Protein AF-A0A7Y5FBJ2-F1 (afdb_monomer)

Solvent-accessible surface area (backbone atoms only — not comparable to full-atom values): 11780 Å² total; per-residue (Å²): 134,91,81,89,88,88,87,84,84,87,84,82,84,89,85,82,87,84,83,90,81,92,78,91,85,87,80,92,74,88,81,74,82,79,94,78,82,76,97,70,72,88,66,83,74,80,71,49,72,68,55,50,49,53,51,49,55,57,52,54,65,69,60,52,89,69,75,66,82,49,74,65,59,53,43,53,55,35,45,76,72,70,43,56,61,68,58,55,52,51,50,54,54,49,53,49,52,56,53,48,50,53,52,28,32,52,51,42,50,51,51,39,40,55,54,47,54,53,54,50,50,51,50,53,54,52,51,50,52,43,47,51,51,47,67,72,66,66,69,78,78,64,56,52,58,60,49,53,62,52,44,53,59,49,50,56,50,46,50,49,35,78,59,64,52,71,69,54,42,53,54,45,16,51,53,51,52,55,53,50,53,54,52,51,70,76,74,112

Radius of gyration: 35.85 Å; Cα contacts (8 Å, |Δi|>4): 55; chains: 1; bounding box: 92×63×70 Å

Foldseek 3Di:
DDDDDDDDDDDDDDDDDDDDDDDDDDDDDDPPPDPDDDPDDPPPPPDDPVNVVVVVVVVVVVVCVVVDCDLVNVLVVCVVVVHDSVVVVVVVVVVVVVVLLVVLLVVLLVVLLVVLVVVVVVLVVVLVVVVVCCVVVPDDPPSVVSCVVVVVVSVVSVCCSNDPDPVRSNVRSVVVVVVVVVVVVVVD

Secondary structure (DSSP, 8-state):
------------------------------------S-----------HHHHHHHHHHHHTTSTTT----HHHHHHHHHHTT--HHHHHHHHHHHHHHHHHHHHHHHHHHHHHHHHHHHHHHHHHHHHHHHHHHHHH-S--TTHHHHHHHHHHHHHHHHHHHS--HHHHHHHHHHHHHHHHHHHHHH-

pLDDT: mean 75.39, std 17.34, range [38.47, 94.5]

Structure (mmCIF, N/CA/C/O backbone):
data_AF-A0A7Y5FBJ2-F1
#
_entry.id   AF-A0A7Y5FBJ2-F1
#
loop_
_atom_site.group_PDB
_atom_site.id
_atom_site.type_symbol
_atom_site.label_atom_id
_atom_site.label_alt_id
_atom_site.label_comp_id
_atom_site.label_asym_id
_atom_site.label_entity_id
_atom_site.label_seq_id
_atom_site.pdbx_PDB_ins_code
_atom_site.Cartn_x
_atom_s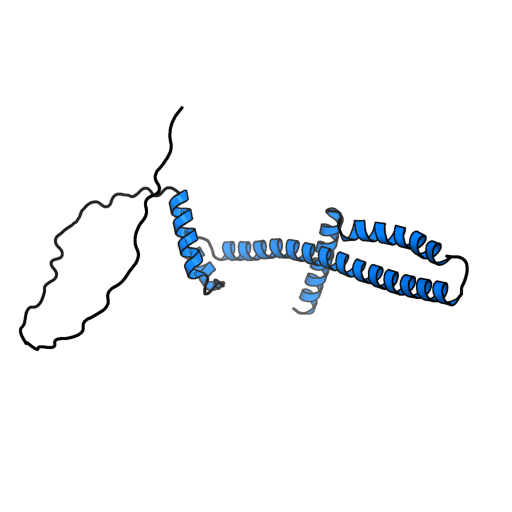ite.Cartn_y
_atom_site.Cartn_z
_atom_site.occupancy
_atom_site.B_iso_or_equiv
_atom_site.auth_seq_id
_atom_site.auth_comp_id
_atom_site.auth_asym_id
_atom_site.auth_atom_id
_atom_site.pdbx_PDB_model_num
ATOM 1 N N . MET A 1 1 ? -49.785 -23.007 -19.261 1.00 38.94 1 MET A N 1
ATOM 2 C CA . MET A 1 1 ? -50.847 -22.504 -18.354 1.00 38.94 1 MET A CA 1
ATOM 3 C C . MET A 1 1 ? -50.423 -21.127 -17.856 1.00 38.94 1 MET A C 1
ATOM 5 O O . MET A 1 1 ? -49.315 -21.017 -17.368 1.00 38.94 1 MET A O 1
ATOM 9 N N . ARG A 1 2 ? -51.089 -20.064 -18.340 1.00 40.53 2 ARG A N 1
ATOM 10 C CA . ARG A 1 2 ? -52.005 -19.154 -17.596 1.00 40.53 2 ARG A CA 1
ATOM 11 C C . ARG A 1 2 ? -51.270 -18.241 -16.589 1.00 40.53 2 ARG A C 1
ATOM 13 O O . ARG A 1 2 ? -50.601 -18.778 -15.731 1.00 40.53 2 ARG A O 1
ATOM 20 N N . ARG A 1 3 ? -51.384 -16.907 -16.541 1.00 42.53 3 ARG A N 1
ATOM 21 C CA . ARG A 1 3 ? -51.958 -15.810 -17.355 1.00 42.53 3 ARG A CA 1
ATOM 22 C C . ARG A 1 3 ? -51.282 -14.503 -16.848 1.00 42.53 3 ARG A C 1
ATOM 24 O O . ARG A 1 3 ? -50.972 -14.405 -15.669 1.00 42.53 3 ARG A O 1
ATOM 31 N N . ARG A 1 4 ? -51.075 -13.526 -17.741 1.00 55.53 4 ARG A N 1
ATOM 32 C CA . ARG A 1 4 ? -50.836 -12.074 -17.497 1.00 55.53 4 ARG A CA 1
ATOM 33 C C . ARG A 1 4 ? -52.101 -11.397 -16.880 1.00 55.53 4 ARG A C 1
ATOM 35 O O . ARG A 1 4 ? -53.105 -12.105 -16.792 1.00 55.53 4 ARG A O 1
ATOM 42 N N . PRO A 1 5 ? -52.239 -10.049 -16.778 1.00 69.44 5 PRO A N 1
ATOM 43 C CA . PRO A 1 5 ? -51.383 -8.916 -16.328 1.00 69.44 5 PRO A CA 1
ATOM 44 C C . PRO A 1 5 ? -52.190 -7.896 -15.453 1.00 69.44 5 PRO A C 1
ATOM 46 O O . PRO A 1 5 ? -53.375 -8.105 -15.235 1.00 69.44 5 PRO A O 1
ATOM 49 N N . SER A 1 6 ? -51.640 -6.722 -15.092 1.00 50.38 6 SER A N 1
ATOM 50 C CA . SER A 1 6 ? -52.393 -5.449 -15.246 1.00 50.38 6 SER A CA 1
ATOM 51 C C . SER A 1 6 ? -51.489 -4.208 -15.227 1.00 50.38 6 SER A C 1
ATOM 53 O O . SER A 1 6 ? -50.928 -3.821 -14.206 1.00 50.38 6 SER A O 1
ATOM 55 N N . ARG A 1 7 ? -51.395 -3.586 -16.402 1.00 54.78 7 ARG A N 1
ATOM 56 C CA . ARG A 1 7 ? -51.007 -2.200 -16.681 1.00 54.78 7 ARG A CA 1
ATOM 57 C C . ARG A 1 7 ? -52.321 -1.433 -16.868 1.00 54.78 7 ARG A C 1
ATOM 59 O O . ARG A 1 7 ? -53.136 -1.931 -17.632 1.00 54.78 7 ARG A O 1
ATOM 66 N N . PHE A 1 8 ? -52.487 -0.269 -16.246 1.00 48.00 8 PHE A N 1
ATOM 67 C CA . PHE A 1 8 ? -53.424 0.804 -16.636 1.00 48.00 8 PHE A CA 1
ATOM 68 C C . PHE A 1 8 ? -52.908 2.081 -15.936 1.00 48.00 8 PHE A C 1
ATOM 70 O O . PHE A 1 8 ? -52.701 2.042 -14.729 1.00 48.00 8 PHE A O 1
ATOM 77 N N . GLU A 1 9 ? -52.316 3.064 -16.621 1.00 41.06 9 GLU A N 1
ATOM 78 C CA . GLU A 1 9 ? -52.855 4.062 -17.574 1.00 41.06 9 GLU A CA 1
ATOM 79 C C . GLU A 1 9 ? -53.542 5.267 -16.915 1.00 41.06 9 GLU A C 1
ATOM 81 O O . GLU A 1 9 ? -54.435 5.103 -16.093 1.00 41.06 9 GLU A O 1
ATOM 86 N N . GLY A 1 10 ? -53.157 6.456 -17.403 1.00 42.69 10 GLY A N 1
ATOM 87 C CA . GLY A 1 10 ? -53.898 7.720 -17.306 1.00 42.69 10 GLY A CA 1
ATOM 88 C C . GLY A 1 10 ? -53.722 8.474 -15.983 1.00 42.69 10 GLY A C 1
ATOM 89 O O . GLY A 1 10 ? -53.650 7.870 -14.929 1.00 42.69 10 GLY A O 1
ATOM 90 N N . SER A 1 11 ? -53.641 9.800 -15.919 1.00 48.19 11 SER A N 1
ATOM 91 C CA . SER A 1 11 ? -53.734 10.836 -16.944 1.00 48.19 11 SER A CA 1
ATOM 92 C C . SER A 1 11 ? -53.249 12.165 -16.352 1.00 48.19 11 SER A C 1
ATOM 94 O O . SER A 1 11 ? -53.431 12.473 -15.179 1.00 48.19 11 SER A O 1
ATOM 96 N N . ILE A 1 12 ? -52.618 12.913 -17.238 1.00 50.16 12 ILE A N 1
ATOM 97 C CA . ILE A 1 12 ? -52.124 14.286 -17.210 1.00 50.16 12 ILE A CA 1
ATOM 98 C C . ILE A 1 12 ? -53.216 15.370 -17.063 1.00 50.16 12 ILE A C 1
ATOM 100 O O . ILE A 1 12 ? -54.382 15.136 -17.362 1.00 50.16 12 ILE A O 1
ATOM 104 N N . THR A 1 13 ? -52.732 16.585 -16.757 1.00 48.19 13 THR A N 1
ATOM 105 C CA . THR A 1 13 ? -53.287 17.938 -17.019 1.00 48.19 13 THR A CA 1
ATOM 106 C C . THR A 1 13 ? -54.441 18.423 -16.132 1.00 48.19 13 THR A C 1
ATOM 108 O O . THR A 1 13 ? -55.487 17.801 -16.059 1.00 48.19 13 THR A O 1
ATOM 111 N N . SER A 1 14 ? -54.215 19.433 -15.283 1.00 42.06 14 SER A N 1
ATOM 112 C CA . SER A 1 14 ? -54.202 20.892 -15.547 1.00 42.06 14 SER A CA 1
ATOM 113 C C . SER A 1 14 ? -55.583 21.503 -15.314 1.00 42.06 14 SER A C 1
ATOM 115 O O . SER A 1 14 ? -56.466 21.267 -16.120 1.00 42.06 14 SER A O 1
ATOM 117 N N . THR A 1 15 ? -55.726 22.354 -14.294 1.00 49.12 15 THR A N 1
ATOM 118 C CA . THR A 1 15 ? -56.269 23.718 -14.449 1.00 49.12 15 THR A CA 1
ATOM 119 C C . THR A 1 15 ? -56.110 24.518 -13.160 1.00 49.12 15 THR A C 1
ATOM 121 O O . THR A 1 15 ? -56.359 24.051 -12.053 1.00 49.12 15 THR A O 1
ATOM 124 N N . SER A 1 16 ? -55.644 25.732 -13.384 1.00 40.56 16 SER A N 1
ATOM 125 C CA . SER A 1 16 ? -55.399 26.874 -12.521 1.00 40.56 16 SER A CA 1
ATOM 126 C C . SER A 1 16 ? -56.682 27.636 -12.148 1.00 40.56 16 SER A C 1
ATOM 128 O O . SER A 1 16 ? -57.724 27.445 -12.773 1.00 40.56 16 SER A O 1
ATOM 130 N N . THR A 1 17 ? -56.506 28.649 -11.280 1.00 41.72 17 THR A N 1
ATOM 131 C CA . THR A 1 17 ? -57.395 29.818 -11.033 1.00 41.72 17 THR A CA 1
ATOM 132 C C . THR A 1 17 ? -58.583 29.497 -10.098 1.00 41.72 17 THR A C 1
ATOM 134 O O . THR A 1 17 ? -59.239 28.484 -10.262 1.00 41.72 17 THR A O 1
ATOM 137 N N . SER A 1 18 ? -58.903 30.247 -9.038 1.00 43.53 18 SER A N 1
ATOM 138 C CA . SER A 1 18 ? -58.898 31.704 -8.905 1.00 43.53 18 SER A CA 1
ATOM 139 C C . SER A 1 18 ? -58.920 32.183 -7.447 1.00 43.53 18 SER A C 1
ATOM 141 O O . SER A 1 18 ? -59.398 31.520 -6.533 1.00 43.53 18 SER A O 1
ATOM 143 N N . THR A 1 19 ? -58.412 33.398 -7.311 1.00 45.38 19 THR A N 1
ATOM 144 C CA . THR A 1 19 ? -58.348 34.347 -6.201 1.00 45.38 19 THR A CA 1
ATOM 145 C C . THR A 1 19 ? -59.706 34.758 -5.596 1.00 45.38 19 THR A C 1
ATOM 147 O O . THR A 1 19 ? -60.687 34.893 -6.316 1.00 45.38 19 THR A O 1
ATOM 150 N N . SER A 1 20 ? -59.638 35.178 -4.323 1.00 44.44 20 SER A N 1
ATOM 151 C CA . SER A 1 20 ? -60.355 36.311 -3.689 1.00 44.44 20 SER A CA 1
ATOM 152 C C . SER A 1 20 ? -61.832 36.191 -3.298 1.00 44.44 20 SER A C 1
ATOM 154 O O . SER A 1 20 ? -62.688 36.089 -4.159 1.00 44.44 20 SER A O 1
ATOM 156 N N . THR A 1 21 ? -62.100 36.393 -1.997 1.00 48.66 21 THR A N 1
ATOM 157 C CA . THR A 1 21 ? -62.878 37.514 -1.393 1.00 48.66 21 THR A CA 1
ATOM 158 C C . THR A 1 21 ? -62.855 37.322 0.136 1.00 48.66 21 THR A C 1
ATOM 160 O O . THR A 1 21 ? -63.344 36.318 0.634 1.00 48.66 21 THR A O 1
ATOM 163 N N . SER A 1 22 ? -62.101 38.094 0.927 1.00 44.25 22 SER A N 1
ATOM 164 C CA . SER A 1 22 ? -62.511 39.360 1.567 1.00 44.25 22 SER A CA 1
ATOM 165 C C . SER A 1 22 ? -63.973 39.407 2.032 1.00 44.25 22 SER A C 1
ATOM 167 O O . SER A 1 22 ? -64.839 39.653 1.203 1.00 44.25 22 SER A O 1
ATOM 169 N N . THR A 1 23 ? -64.227 39.252 3.342 1.00 46.84 23 THR A N 1
ATOM 170 C CA . THR A 1 23 ? -65.175 40.087 4.119 1.00 46.84 23 THR A CA 1
ATOM 171 C C . THR A 1 23 ? -65.307 39.616 5.582 1.00 46.84 23 THR A C 1
ATOM 173 O O . THR A 1 23 ? -65.968 38.637 5.892 1.00 46.84 23 THR A O 1
ATOM 176 N N . LYS A 1 24 ? -64.629 40.337 6.482 1.00 45.78 24 LYS A N 1
ATOM 177 C CA . LYS A 1 24 ? -65.137 40.912 7.743 1.00 45.78 24 LYS A CA 1
ATOM 178 C C . LYS A 1 24 ? -66.455 40.332 8.306 1.00 45.78 24 LYS A C 1
ATOM 180 O O . LYS A 1 24 ? -67.508 40.678 7.791 1.00 45.78 24 LYS A O 1
ATOM 185 N N . ASP A 1 25 ? -66.399 39.649 9.453 1.00 45.12 25 ASP A N 1
ATOM 186 C CA . ASP A 1 25 ? -67.347 39.918 10.544 1.00 45.12 25 ASP A CA 1
ATOM 187 C C . ASP A 1 25 ? -66.831 39.455 11.917 1.00 45.12 25 ASP A C 1
ATOM 189 O O . ASP A 1 25 ? -66.015 38.542 12.035 1.00 45.12 25 ASP A O 1
ATOM 193 N N . LYS A 1 26 ? -67.270 40.170 12.949 1.00 48.31 26 LYS A N 1
ATOM 194 C CA . LYS A 1 26 ? -66.905 40.046 14.360 1.00 48.31 26 LYS A CA 1
ATOM 195 C C . LYS A 1 26 ? -67.909 39.123 15.050 1.00 48.31 26 LYS A C 1
ATOM 197 O O . LYS A 1 26 ? -69.104 39.282 14.846 1.00 48.31 26 LYS A O 1
ATOM 202 N N . GLY A 1 27 ? -67.473 38.260 15.961 1.00 40.62 27 GLY A N 1
ATOM 203 C CA . GLY A 1 27 ? -68.427 37.557 16.821 1.00 40.62 27 GLY A CA 1
ATOM 204 C C . GLY A 1 27 ? -67.805 36.403 17.577 1.00 40.62 27 GLY A C 1
ATOM 205 O O . GLY A 1 27 ? -67.149 35.550 16.996 1.00 40.62 27 GLY A O 1
ATOM 206 N N . ALA A 1 28 ? -67.982 36.418 18.888 1.00 45.25 28 ALA A N 1
ATOM 207 C CA . ALA A 1 28 ? -67.423 35.471 19.829 1.00 45.25 28 ALA A CA 1
ATOM 208 C C . ALA A 1 28 ? -67.941 34.040 19.616 1.00 45.25 28 ALA A C 1
ATOM 210 O O . ALA A 1 28 ? -69.143 33.827 19.506 1.00 45.25 28 ALA A O 1
ATOM 211 N N . ALA A 1 29 ? -67.034 33.066 19.674 1.00 46.19 29 ALA A N 1
ATOM 212 C CA . ALA A 1 29 ? -67.316 31.713 20.141 1.00 46.19 29 ALA A CA 1
ATOM 213 C C . ALA A 1 29 ? -65.986 31.059 20.531 1.00 46.19 29 ALA A C 1
ATOM 215 O O . ALA A 1 29 ? -65.174 30.678 19.690 1.00 46.19 29 ALA A O 1
ATOM 216 N N . THR A 1 30 ? -65.733 30.982 21.833 1.00 51.84 30 THR A N 1
ATOM 217 C CA . THR A 1 30 ? -64.690 30.145 22.425 1.00 51.84 30 THR A CA 1
ATOM 218 C C . THR A 1 30 ? -64.967 28.690 22.055 1.00 51.84 30 THR A C 1
ATOM 220 O O . THR A 1 30 ? -65.829 28.054 22.655 1.00 51.84 30 THR A O 1
ATOM 223 N N . MET A 1 31 ? -64.260 28.179 21.047 1.00 38.47 31 MET A N 1
ATOM 224 C CA . MET A 1 31 ? -64.265 26.765 20.682 1.00 38.47 31 MET A CA 1
ATOM 225 C C . MET A 1 31 ? -63.495 25.995 21.761 1.00 38.47 31 MET A C 1
ATOM 227 O O . MET A 1 31 ? -62.279 25.822 21.692 1.00 38.47 31 MET A O 1
ATOM 231 N N . THR A 1 32 ? -64.208 25.601 22.813 1.00 50.59 32 THR A N 1
ATOM 232 C CA . THR A 1 32 ? -63.746 24.616 23.786 1.00 50.59 32 THR A CA 1
ATOM 233 C C . THR A 1 32 ? -63.557 23.300 23.045 1.00 50.59 32 THR A C 1
ATOM 235 O O . THR A 1 32 ? -64.535 22.652 22.677 1.00 50.59 32 THR A O 1
ATOM 238 N N . TYR A 1 33 ? -62.304 22.942 22.768 1.00 51.94 33 TYR A N 1
ATOM 239 C CA . TYR A 1 33 ? -61.978 21.633 22.220 1.00 51.94 33 TYR A CA 1
ATOM 240 C C . TYR A 1 33 ? -62.382 20.565 23.238 1.00 51.94 33 TYR A C 1
ATOM 242 O O . TYR A 1 33 ? -61.902 20.546 24.370 1.00 51.94 33 TYR A O 1
ATOM 250 N N . ASP A 1 34 ? -63.335 19.741 22.825 1.00 47.12 34 ASP A N 1
ATOM 251 C CA . ASP A 1 34 ? -63.909 18.641 23.582 1.00 47.12 34 ASP A CA 1
ATOM 252 C C . ASP A 1 34 ? -62.966 17.431 23.497 1.00 47.12 34 ASP A C 1
ATOM 254 O O . ASP A 1 34 ? -62.776 16.837 22.437 1.00 47.12 34 ASP A O 1
ATOM 258 N N . TYR A 1 35 ? -62.322 17.092 24.615 1.00 47.06 35 TYR A N 1
ATOM 259 C CA . TYR A 1 35 ? -61.358 15.991 24.743 1.00 47.06 35 TYR A CA 1
ATOM 260 C C . TYR A 1 35 ? -62.053 14.646 25.016 1.00 47.06 35 TYR A C 1
ATOM 262 O O . TYR A 1 35 ? -61.653 13.903 25.918 1.00 47.06 35 TYR A O 1
ATOM 270 N N . ARG A 1 36 ? -63.137 14.331 24.303 1.00 68.06 36 ARG A N 1
ATOM 271 C CA . ARG A 1 36 ? -63.954 13.142 24.585 1.00 68.06 36 ARG A CA 1
ATOM 272 C C . ARG A 1 36 ? -64.323 12.366 23.327 1.00 68.06 36 ARG A C 1
ATOM 274 O O . ARG A 1 36 ? -65.485 12.330 22.966 1.00 68.06 36 ARG A O 1
ATOM 281 N N . THR A 1 37 ? -63.328 11.710 22.737 1.00 50.62 37 THR A N 1
ATOM 282 C CA . THR A 1 37 ? -63.405 10.560 21.803 1.00 50.62 37 THR A CA 1
ATOM 283 C C . THR A 1 37 ? -61.999 10.465 21.209 1.00 50.62 37 THR A C 1
ATOM 285 O O . THR A 1 37 ? -61.548 11.430 20.617 1.00 50.62 37 THR A O 1
ATOM 288 N N . GLU A 1 38 ? -61.161 9.459 21.408 1.00 44.22 38 GLU A N 1
ATOM 289 C CA . GLU A 1 38 ? -61.377 8.047 21.663 1.00 44.22 38 GLU A CA 1
ATOM 290 C C . GLU A 1 38 ? -60.208 7.529 22.516 1.00 44.22 38 GLU A C 1
ATOM 292 O O . GLU A 1 38 ? -59.042 7.585 22.126 1.00 44.22 38 GLU A O 1
ATOM 297 N N . ARG A 1 39 ? -60.526 6.978 23.691 1.00 51.47 39 ARG A N 1
ATOM 298 C CA . ARG A 1 39 ? -59.742 5.864 24.221 1.00 51.47 39 ARG A CA 1
ATOM 299 C C . ARG A 1 39 ? -60.095 4.650 23.369 1.00 51.47 39 ARG A C 1
ATOM 301 O O . ARG A 1 39 ? -60.979 3.887 23.742 1.00 51.47 39 ARG A O 1
ATOM 308 N N . GLU A 1 40 ? -59.436 4.480 22.238 1.00 51.06 40 GLU A N 1
ATOM 309 C CA . GLU A 1 40 ? -59.512 3.233 21.486 1.00 51.06 40 GLU A CA 1
ATOM 310 C C . GLU A 1 40 ? -58.121 2.626 21.397 1.00 51.06 40 GLU A C 1
ATOM 312 O O . GLU A 1 40 ? -57.312 2.956 20.539 1.00 51.06 40 GLU A O 1
ATOM 317 N N . THR A 1 41 ? -57.886 1.687 22.316 1.00 52.19 41 THR A N 1
ATOM 318 C CA . THR A 1 41 ? -56.889 0.619 22.210 1.00 52.19 41 THR A CA 1
ATOM 319 C C . THR A 1 41 ? -55.463 1.080 21.925 1.00 52.19 41 THR A C 1
ATOM 321 O O . THR A 1 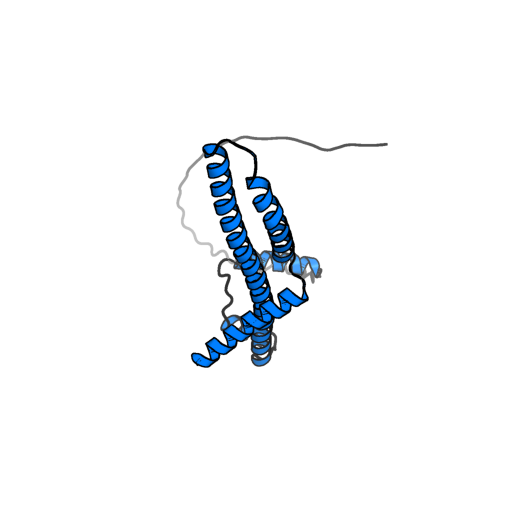41 ? -55.004 1.100 20.785 1.00 52.19 41 THR A O 1
ATOM 324 N N . GLU A 1 42 ? -54.713 1.286 23.007 1.00 50.91 42 GLU A N 1
ATOM 325 C CA . GLU A 1 42 ? -53.308 0.883 23.069 1.00 50.91 42 GLU A CA 1
ATOM 326 C C . GLU A 1 42 ? -53.230 -0.598 22.654 1.00 50.91 42 GLU A C 1
ATOM 328 O O . GLU A 1 42 ? -53.264 -1.508 23.479 1.00 50.91 42 GLU A O 1
ATOM 333 N N . ARG A 1 43 ? -53.213 -0.880 21.346 1.00 52.41 43 ARG A N 1
ATOM 334 C CA . ARG A 1 43 ? -52.640 -2.133 20.883 1.00 52.41 43 ARG A CA 1
ATOM 335 C C . ARG A 1 43 ? -51.184 -2.031 21.285 1.00 52.41 43 ARG A C 1
ATOM 337 O O . ARG A 1 43 ? -50.480 -1.147 20.804 1.00 52.41 43 ARG A O 1
ATOM 344 N N . GLU A 1 44 ? -50.753 -2.909 22.179 1.00 54.03 44 GLU A N 1
ATOM 345 C CA . GLU A 1 44 ? -49.349 -3.277 22.278 1.00 54.03 44 GLU A CA 1
ATOM 346 C C . GLU A 1 44 ? -48.936 -3.789 20.890 1.00 54.03 44 GLU A C 1
ATOM 348 O O . GLU A 1 44 ? -49.045 -4.976 20.579 1.00 54.03 44 GLU A O 1
ATOM 353 N N . GLU A 1 45 ? -48.591 -2.874 19.983 1.00 66.69 45 GLU A N 1
ATOM 354 C CA . GLU A 1 45 ? -48.066 -3.215 18.674 1.00 66.69 45 GLU A CA 1
ATOM 355 C C . GLU A 1 45 ? -46.724 -3.888 18.934 1.00 66.69 45 GLU A C 1
ATOM 357 O O . GLU A 1 45 ? -45.717 -3.248 19.238 1.00 66.69 45 GLU A O 1
ATOM 362 N N . MET A 1 46 ? -46.735 -5.220 18.903 1.00 55.09 46 MET A N 1
ATOM 363 C CA . MET A 1 46 ? -45.522 -6.012 18.982 1.00 55.09 46 MET A CA 1
ATOM 364 C C . MET A 1 46 ? -44.720 -5.761 17.711 1.00 55.09 46 MET A C 1
ATOM 366 O O . MET A 1 46 ? -44.912 -6.425 16.693 1.00 55.09 46 MET A O 1
ATOM 370 N N . PHE A 1 47 ? -43.826 -4.783 17.768 1.00 69.69 47 PHE A N 1
ATOM 371 C CA . PHE A 1 47 ? -42.884 -4.547 16.692 1.00 69.69 47 PHE A CA 1
ATOM 372 C C . PHE A 1 47 ? -41.899 -5.704 16.634 1.00 69.69 47 PHE A C 1
ATOM 374 O O . PHE A 1 47 ? -41.252 -6.064 17.623 1.00 69.69 47 PHE A O 1
ATOM 381 N N . THR A 1 48 ? -41.761 -6.290 15.452 1.00 81.19 48 THR A N 1
ATOM 382 C CA . THR A 1 48 ? -40.713 -7.280 15.235 1.00 81.19 48 THR A CA 1
ATOM 383 C C . THR A 1 48 ? -39.346 -6.598 15.328 1.00 81.19 48 THR A C 1
ATOM 385 O O . THR A 1 48 ? -39.190 -5.434 14.955 1.00 81.19 48 THR A O 1
ATOM 388 N N . ILE A 1 49 ? -38.318 -7.318 15.794 1.00 78.31 49 ILE A N 1
ATOM 389 C CA . ILE A 1 49 ? -36.955 -6.764 15.924 1.00 78.31 49 ILE A CA 1
ATOM 390 C C . ILE A 1 49 ? -36.467 -6.158 14.593 1.00 78.31 49 ILE A C 1
ATOM 392 O O . ILE A 1 49 ? -35.794 -5.130 14.591 1.00 78.31 49 ILE A O 1
ATOM 396 N N . ALA A 1 50 ? -36.869 -6.738 13.458 1.00 79.62 50 ALA A N 1
ATOM 397 C CA . ALA A 1 50 ? -36.541 -6.233 12.127 1.00 79.62 50 ALA A CA 1
ATOM 398 C C . ALA A 1 50 ? -37.210 -4.882 11.799 1.00 79.62 50 ALA A C 1
ATOM 400 O O . ALA A 1 50 ? -36.583 -4.022 11.180 1.00 79.62 50 ALA A O 1
ATOM 401 N N . GLU A 1 51 ? -38.461 -4.666 12.215 1.00 81.62 51 GLU A N 1
ATOM 402 C CA . GLU A 1 51 ? -39.161 -3.386 12.032 1.00 81.62 51 GLU A CA 1
ATOM 403 C C . GLU A 1 51 ? -38.578 -2.301 12.929 1.00 81.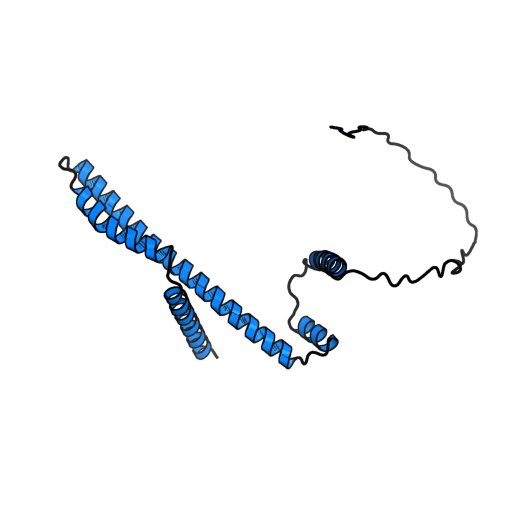62 51 GLU A C 1
ATOM 405 O O . GLU A 1 51 ? -38.341 -1.184 12.463 1.00 81.62 51 GLU A O 1
ATOM 410 N N . VAL A 1 52 ? -38.260 -2.646 14.180 1.00 85.50 52 VAL A N 1
ATOM 411 C CA . VAL A 1 52 ? -37.558 -1.742 15.096 1.00 85.50 52 VAL A CA 1
ATOM 412 C C . VAL A 1 52 ? -36.198 -1.353 14.514 1.00 85.50 52 VAL A C 1
ATOM 414 O O . VAL A 1 52 ? -35.887 -0.165 14.442 1.00 85.50 52 VAL A O 1
ATOM 417 N N . GLU A 1 53 ? -35.408 -2.312 14.015 1.00 83.50 53 GLU A N 1
ATOM 418 C CA . GLU A 1 53 ? -34.120 -2.016 13.374 1.00 83.50 53 GLU A CA 1
ATOM 419 C C . GLU A 1 53 ? -34.297 -1.114 12.141 1.00 83.50 53 GLU A C 1
ATOM 421 O O . GLU A 1 53 ? -33.550 -0.148 11.963 1.00 83.50 53 GLU A O 1
ATOM 426 N N . ALA A 1 54 ? -35.301 -1.378 11.300 1.00 82.56 54 ALA A N 1
ATOM 427 C CA . ALA A 1 54 ? -35.565 -0.592 10.098 1.00 82.56 54 ALA A CA 1
ATOM 428 C C . ALA A 1 54 ? -35.969 0.855 10.422 1.00 82.56 54 ALA A C 1
ATOM 430 O O . ALA A 1 54 ? -35.500 1.790 9.763 1.00 82.56 54 ALA A O 1
ATOM 431 N N . ILE A 1 55 ? -36.804 1.052 11.444 1.00 84.12 55 ILE A N 1
ATOM 432 C CA . ILE A 1 55 ? -37.239 2.373 11.906 1.00 84.12 55 ILE A CA 1
ATOM 433 C C . ILE A 1 55 ? -36.066 3.121 12.546 1.00 84.12 55 ILE A C 1
ATOM 435 O O . ILE A 1 55 ? -35.818 4.277 12.191 1.00 84.12 55 ILE A O 1
ATOM 439 N N . LEU A 1 56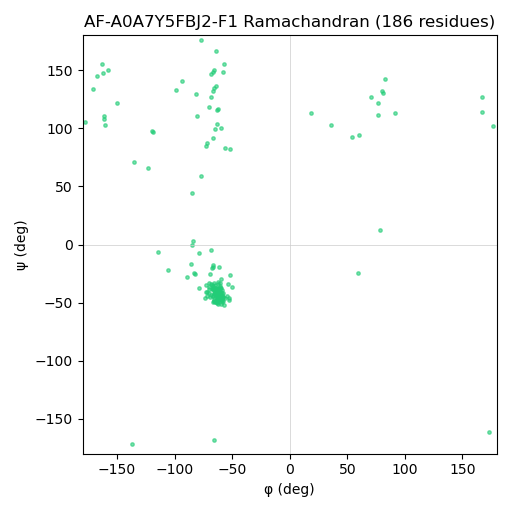 ? -35.288 2.460 13.408 1.00 80.00 56 LEU A N 1
ATOM 440 C CA . LEU A 1 56 ? -34.108 3.049 14.043 1.00 80.00 56 LEU A CA 1
ATOM 441 C C . LEU A 1 56 ? -33.049 3.442 13.012 1.00 80.00 56 LEU A C 1
ATOM 443 O O . LEU A 1 56 ? -32.574 4.576 13.040 1.00 80.00 56 LEU A O 1
ATOM 447 N N . ARG A 1 57 ? -32.731 2.571 12.043 1.00 78.69 57 ARG A N 1
ATOM 448 C CA . ARG A 1 57 ? -31.821 2.900 10.931 1.00 78.69 57 ARG A CA 1
ATOM 449 C C . ARG A 1 57 ? -32.314 4.105 10.134 1.00 78.69 57 ARG A C 1
ATOM 451 O O . ARG A 1 57 ? -31.512 4.964 9.770 1.00 78.69 57 ARG A O 1
ATOM 458 N N . ARG A 1 58 ? -33.621 4.190 9.863 1.00 81.62 58 ARG A N 1
ATOM 459 C CA . ARG A 1 58 ? -34.224 5.297 9.103 1.00 81.62 58 ARG A CA 1
ATOM 460 C C . ARG A 1 58 ? -34.206 6.612 9.899 1.00 81.62 58 ARG A C 1
ATOM 462 O O . ARG A 1 58 ? -33.946 7.660 9.313 1.00 81.62 58 ARG A O 1
ATOM 469 N N . GLY A 1 59 ? -34.399 6.556 11.219 1.00 77.50 59 GLY A N 1
ATOM 470 C CA . GLY A 1 59 ? -34.311 7.705 12.128 1.00 77.50 59 GLY A CA 1
ATOM 471 C C . GLY A 1 59 ? -32.880 8.203 12.357 1.00 77.50 59 GLY A C 1
ATOM 472 O O . GLY A 1 59 ? -32.622 9.403 12.258 1.00 77.50 59 GLY A O 1
ATOM 473 N N . LEU A 1 60 ? -31.927 7.292 12.575 1.00 72.25 60 LEU A N 1
ATOM 474 C CA . LEU A 1 60 ? -30.499 7.605 12.729 1.00 72.25 60 LEU A CA 1
ATOM 475 C C . LEU A 1 60 ? -29.925 8.292 11.484 1.00 72.25 60 LEU A C 1
ATOM 477 O O . LEU A 1 60 ? -29.151 9.238 11.604 1.00 72.25 60 LEU A O 1
ATOM 481 N N . ASN A 1 61 ? -30.363 7.890 10.287 1.00 66.19 61 ASN A N 1
ATOM 482 C CA . ASN A 1 61 ? -29.908 8.505 9.038 1.00 66.19 61 ASN A CA 1
ATOM 483 C C . ASN A 1 61 ? -30.396 9.963 8.869 1.00 66.19 61 ASN A C 1
ATOM 485 O O . ASN A 1 61 ? -29.786 10.716 8.118 1.00 66.19 61 ASN A O 1
ATOM 489 N N . ARG A 1 62 ? -31.453 10.385 9.589 1.00 63.91 62 ARG A N 1
ATOM 490 C CA . ARG A 1 62 ? -31.969 11.770 9.601 1.00 63.91 62 ARG A CA 1
ATOM 491 C C . ARG A 1 62 ? -31.212 12.691 10.573 1.00 63.91 62 ARG A C 1
ATOM 493 O O . ARG A 1 62 ? -31.177 13.892 10.345 1.00 63.91 62 ARG A O 1
ATOM 500 N N . LYS A 1 63 ? -30.580 12.145 11.622 1.00 58.34 63 LYS A N 1
ATOM 501 C CA . LYS A 1 63 ? -29.720 12.882 12.581 1.00 58.34 63 LYS A CA 1
ATOM 502 C C . LYS A 1 63 ? -28.264 13.047 12.116 1.00 58.34 63 LYS A C 1
ATOM 504 O O . LYS A 1 63 ? -27.451 13.641 12.816 1.00 58.34 63 LYS A O 1
ATOM 509 N N . ARG A 1 64 ? -27.922 12.529 10.937 1.00 52.91 64 ARG A N 1
ATOM 510 C CA . ARG A 1 64 ? -26.552 12.458 10.410 1.00 52.91 64 ARG A CA 1
ATOM 511 C C . ARG A 1 64 ? -25.928 13.817 10.043 1.00 52.91 64 ARG A C 1
ATOM 513 O O . ARG A 1 64 ? -24.743 13.850 9.736 1.00 52.91 64 ARG A O 1
ATOM 520 N N . ASP A 1 65 ? -26.681 14.912 10.131 1.00 52.91 65 ASP A N 1
ATOM 521 C CA . ASP A 1 65 ? -26.200 16.263 9.801 1.00 52.91 65 ASP A CA 1
ATOM 522 C C . ASP A 1 65 ? -25.337 16.925 10.893 1.00 52.91 65 ASP A C 1
ATOM 524 O O . ASP A 1 65 ? -24.735 17.961 10.632 1.00 52.91 65 ASP A O 1
ATOM 528 N N . SER A 1 66 ? -25.197 16.326 12.087 1.00 54.22 66 SER A N 1
ATOM 529 C CA . SER A 1 66 ? -24.135 16.713 13.038 1.00 54.22 66 SER A CA 1
ATOM 530 C C . SER A 1 66 ? -22.987 15.707 13.140 1.00 54.22 66 SER A C 1
ATOM 532 O O . SER A 1 66 ? -21.903 16.120 13.524 1.00 54.22 66 SER A O 1
ATOM 534 N N . GLY A 1 67 ? -23.191 14.433 12.764 1.00 55.12 67 GLY A N 1
ATOM 535 C CA . GLY A 1 67 ? -22.176 13.390 12.493 1.00 55.12 67 GLY A CA 1
ATOM 536 C C . GLY A 1 67 ? -21.196 12.986 13.611 1.00 55.12 67 GLY A C 1
ATOM 537 O O . GLY A 1 67 ? -20.696 11.862 13.609 1.00 55.12 67 GLY A O 1
ATOM 538 N N . GLU A 1 68 ? -20.937 13.859 14.572 1.00 58.22 68 GLU A N 1
ATOM 539 C CA . GLU A 1 68 ? -19.927 13.742 15.610 1.00 58.22 68 GLU A CA 1
ATOM 540 C C . GLU A 1 68 ? -20.631 13.769 16.966 1.00 58.22 68 GLU A C 1
ATOM 542 O O . GLU A 1 68 ? -20.976 14.821 17.500 1.00 58.22 68 GLU A O 1
ATOM 547 N N . ILE A 1 69 ? -20.875 12.586 17.531 1.00 71.50 69 ILE A N 1
ATOM 548 C CA . ILE A 1 69 ? -21.307 12.473 18.926 1.00 71.50 69 ILE A CA 1
ATOM 549 C C . ILE A 1 69 ? -20.103 12.858 19.784 1.00 71.50 69 ILE A C 1
ATOM 551 O O . ILE A 1 69 ? -19.047 12.219 19.727 1.00 71.50 69 ILE A O 1
ATOM 555 N N . THR A 1 7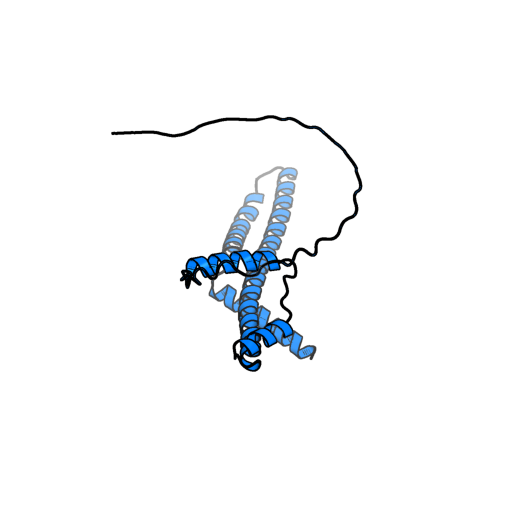0 ? -20.244 13.923 20.568 1.00 73.06 70 THR A N 1
ATOM 556 C CA . THR A 1 70 ? -19.161 14.383 21.441 1.00 73.06 70 THR A CA 1
ATOM 557 C C . THR A 1 70 ? -18.938 13.359 22.558 1.00 73.06 70 THR A C 1
ATOM 559 O O . THR A 1 70 ? -19.882 12.739 23.042 1.00 73.06 70 THR A O 1
ATOM 562 N N . ARG A 1 71 ? -17.688 13.183 23.016 1.00 74.56 71 ARG A N 1
ATOM 563 C CA . ARG A 1 71 ? -17.341 12.219 24.084 1.00 74.56 71 ARG A CA 1
ATOM 564 C C . ARG A 1 71 ? -18.233 12.354 25.328 1.00 74.56 71 ARG A C 1
ATOM 566 O O . ARG A 1 71 ? -18.565 11.343 25.930 1.00 74.56 71 ARG A O 1
ATOM 573 N N . GLY A 1 72 ? -18.622 13.580 25.688 1.00 77.25 72 GLY A N 1
ATOM 574 C CA . GLY A 1 72 ? -19.550 13.846 26.793 1.00 77.25 72 GLY A CA 1
ATOM 575 C C . GLY A 1 72 ? -20.947 13.265 26.559 1.00 77.25 72 GLY A C 1
ATOM 576 O O . GLY A 1 72 ? -21.433 12.520 27.397 1.00 77.25 72 GLY A O 1
ATOM 577 N N . GLU A 1 73 ? -21.530 13.496 25.381 1.00 81.88 73 GLU A N 1
ATOM 578 C CA . GLU A 1 73 ? -22.864 13.004 25.002 1.00 81.88 73 GLU A CA 1
ATOM 579 C C . GLU A 1 73 ? -22.933 11.467 24.983 1.00 81.88 73 GLU A C 1
ATOM 581 O O . GLU A 1 73 ? -23.906 10.869 25.447 1.00 81.88 73 GLU A O 1
ATOM 586 N N . LEU A 1 74 ? -21.859 10.808 24.532 1.00 80.94 74 LEU A N 1
ATOM 587 C CA . LEU A 1 74 ? -21.740 9.348 24.589 1.00 80.94 74 LEU A CA 1
ATOM 588 C C . LEU A 1 74 ? -21.674 8.825 26.034 1.00 80.94 74 LEU A C 1
ATOM 590 O O . LEU A 1 74 ? -22.312 7.824 26.350 1.00 80.94 74 LEU A O 1
ATOM 594 N N . ILE A 1 75 ? -20.906 9.488 26.907 1.00 83.50 75 ILE A N 1
ATOM 595 C CA . ILE A 1 75 ? -20.777 9.107 28.323 1.00 83.50 75 ILE A CA 1
ATOM 596 C C . ILE A 1 75 ? -22.098 9.320 29.067 1.00 83.50 75 ILE A C 1
ATOM 598 O O . ILE A 1 75 ? -22.455 8.501 29.913 1.00 83.50 75 ILE A O 1
ATOM 602 N N . ASP A 1 76 ? -22.824 10.390 28.755 1.00 83.31 76 ASP A N 1
ATOM 603 C CA . ASP A 1 76 ? -24.116 10.682 29.372 1.00 83.31 76 ASP A CA 1
ATOM 604 C C . ASP A 1 76 ? -25.180 9.662 28.937 1.00 83.31 76 ASP A C 1
ATOM 606 O O . ASP A 1 76 ? -25.842 9.083 29.796 1.00 83.31 76 ASP A O 1
ATOM 610 N N . THR A 1 77 ? -25.236 9.316 27.645 1.00 87.06 77 THR A N 1
ATOM 611 C CA . THR A 1 77 ? -26.109 8.241 27.128 1.00 87.06 77 THR A CA 1
ATOM 612 C C . THR A 1 77 ? -25.764 6.887 27.758 1.00 87.06 77 THR A C 1
ATOM 614 O O . THR A 1 77 ? -26.636 6.106 28.128 1.00 87.06 77 THR A O 1
ATOM 617 N N . ALA A 1 78 ? -24.473 6.588 27.912 1.00 82.94 78 ALA A N 1
ATOM 618 C CA . ALA A 1 78 ? -24.033 5.344 28.529 1.00 82.94 78 ALA A CA 1
ATOM 619 C C . ALA A 1 78 ? -24.404 5.274 30.020 1.00 82.94 78 ALA A C 1
ATOM 621 O O . ALA A 1 78 ? -24.798 4.213 30.501 1.00 82.94 78 ALA A O 1
ATOM 622 N N . ARG A 1 79 ? -24.358 6.409 30.732 1.00 83.94 79 ARG A N 1
ATOM 623 C CA . ARG A 1 79 ? -24.814 6.514 32.124 1.00 83.94 79 ARG A CA 1
ATOM 624 C C . ARG A 1 79 ? -26.315 6.249 32.248 1.00 83.94 79 ARG A C 1
ATOM 626 O O . ARG A 1 79 ? -26.716 5.553 33.176 1.00 83.94 79 ARG A O 1
ATOM 633 N N . GLU A 1 80 ? -27.126 6.763 31.322 1.00 87.44 80 GLU A N 1
ATOM 634 C CA . GLU A 1 80 ? -28.573 6.490 31.271 1.00 87.44 80 GLU A CA 1
ATOM 635 C C . GLU A 1 80 ? -28.877 4.997 31.080 1.00 87.44 80 GLU A C 1
ATOM 637 O O . GLU A 1 80 ? -29.840 4.481 31.641 1.00 87.44 80 GLU A O 1
ATOM 642 N N . LEU A 1 81 ? -28.016 4.286 30.350 1.00 86.69 81 LEU A N 1
ATOM 643 C CA . LEU A 1 81 ? -28.110 2.840 30.128 1.00 86.69 81 LEU A CA 1
ATOM 644 C C . LEU A 1 81 ? -27.485 1.999 31.256 1.00 86.69 81 LEU A C 1
ATOM 646 O O . LEU A 1 81 ? -27.450 0.773 31.158 1.00 86.69 81 LEU A O 1
ATOM 650 N N . GLY A 1 82 ? -26.986 2.633 32.321 1.00 84.31 82 GLY A N 1
ATOM 651 C CA . GLY A 1 82 ? -26.372 1.952 33.463 1.00 84.31 82 GLY A CA 1
ATOM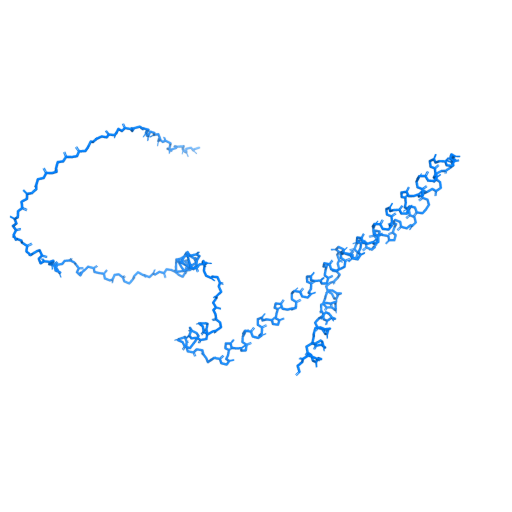 652 C C . GLY A 1 82 ? -24.935 1.472 33.234 1.00 84.31 82 GLY A C 1
ATOM 653 O O . GLY A 1 82 ? -24.421 0.710 34.050 1.00 84.31 82 GLY A O 1
ATOM 654 N N . LEU A 1 83 ? -24.268 1.912 32.161 1.00 83.12 83 LEU A N 1
ATOM 655 C CA . LEU A 1 83 ? -22.853 1.624 31.917 1.00 83.12 83 LEU A CA 1
ATOM 656 C C . LEU A 1 83 ? -21.976 2.596 32.718 1.00 83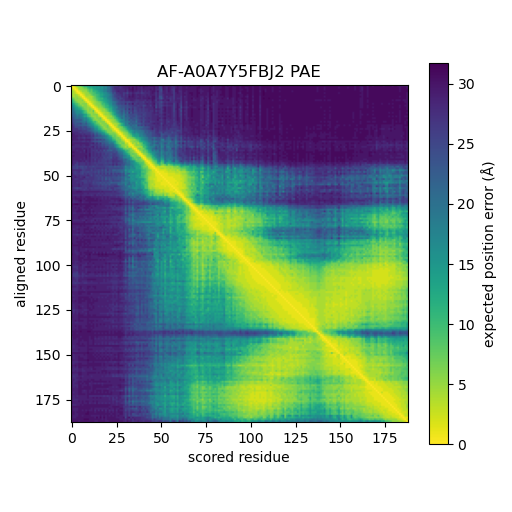.12 83 LEU A C 1
ATOM 658 O O . LEU A 1 83 ? -22.141 3.818 32.649 1.00 83.12 83 LEU A O 1
ATOM 662 N N . GLU A 1 84 ? -21.006 2.068 33.468 1.00 83.12 84 GLU A N 1
ATOM 663 C CA . GLU A 1 84 ? -20.057 2.906 34.203 1.00 83.12 84 GLU A CA 1
ATOM 664 C C . GLU A 1 84 ? -19.167 3.670 33.192 1.00 83.12 84 GLU A C 1
ATOM 666 O O . GLU A 1 84 ? -18.586 3.051 32.296 1.00 83.12 84 GLU A O 1
ATOM 671 N N . PRO A 1 85 ? -18.958 4.997 33.328 1.00 78.25 85 PRO A N 1
ATOM 672 C CA . PRO A 1 85 ? -18.128 5.789 32.406 1.00 78.25 85 PRO A CA 1
ATOM 673 C C . PRO A 1 85 ? -16.718 5.229 32.167 1.00 78.25 85 PRO A C 1
ATOM 675 O O . PRO A 1 85 ? -16.107 5.464 31.124 1.00 78.25 85 PRO A O 1
ATOM 678 N N . ARG A 1 86 ? -16.188 4.469 33.132 1.00 77.38 86 ARG A N 1
ATOM 679 C CA . ARG A 1 86 ? -14.886 3.805 33.032 1.00 77.38 86 ARG A CA 1
ATOM 680 C C . ARG A 1 86 ? -14.878 2.654 32.027 1.00 77.38 86 ARG A C 1
ATOM 682 O O . ARG A 1 86 ? -13.850 2.438 31.387 1.00 77.38 86 ARG A O 1
ATOM 689 N N . GLU A 1 87 ? -15.983 1.931 31.872 1.00 81.69 87 GLU A N 1
ATOM 690 C CA . GLU A 1 87 ? -16.117 0.854 30.884 1.00 81.69 87 GLU A CA 1
ATOM 691 C C . GLU A 1 87 ? -16.212 1.422 29.469 1.00 81.69 87 GLU A C 1
ATOM 693 O O . GLU A 1 87 ? -15.531 0.951 28.559 1.00 81.69 87 GLU A O 1
ATOM 698 N N . VAL A 1 88 ? -16.963 2.512 29.314 1.00 83.12 88 VAL A N 1
ATOM 699 C CA . VAL A 1 88 ? -17.091 3.253 28.053 1.00 83.12 88 VAL A CA 1
ATOM 700 C C . VAL A 1 88 ? -15.738 3.804 27.614 1.00 83.12 88 VAL A C 1
ATOM 702 O O . VAL A 1 88 ? -15.342 3.647 26.462 1.00 83.12 88 VAL A O 1
ATOM 705 N N . GLU A 1 89 ? -14.978 4.396 28.538 1.00 79.81 89 GLU A N 1
ATOM 706 C CA . GLU A 1 89 ? -13.648 4.916 28.228 1.00 79.81 89 GLU A CA 1
ATOM 707 C C . GLU A 1 89 ? -12.681 3.805 27.798 1.00 79.81 89 GLU A C 1
ATOM 709 O O . GLU A 1 89 ? -11.936 3.966 26.828 1.00 79.81 89 GLU A O 1
ATOM 714 N N . ARG A 1 90 ? -12.717 2.652 28.482 1.00 81.25 90 ARG A N 1
ATOM 715 C CA . ARG A 1 90 ? -11.934 1.472 28.088 1.00 81.25 90 ARG A CA 1
ATOM 716 C C . ARG A 1 90 ? -12.320 1.004 26.689 1.00 81.25 90 ARG A C 1
ATOM 718 O O . ARG A 1 90 ? -11.425 0.791 25.874 1.00 81.25 90 ARG A O 1
ATOM 725 N N . ALA A 1 91 ? -13.615 0.921 26.393 1.00 82.06 91 ALA A N 1
ATOM 726 C CA . ALA A 1 91 ? -14.117 0.521 25.084 1.00 82.06 91 ALA A CA 1
ATOM 727 C C . ALA A 1 91 ? -13.689 1.495 23.973 1.00 82.06 91 ALA A C 1
ATOM 729 O O . ALA A 1 91 ? -13.246 1.057 22.915 1.00 82.06 91 ALA A O 1
ATOM 730 N N . ILE A 1 92 ? -13.718 2.811 24.214 1.00 82.69 92 ILE A N 1
ATOM 731 C CA . ILE A 1 92 ? -13.238 3.820 23.250 1.00 82.69 92 ILE A CA 1
ATOM 732 C C . ILE A 1 92 ? -11.739 3.641 22.974 1.00 82.69 92 ILE A C 1
ATOM 734 O O . ILE A 1 92 ? -11.299 3.699 21.821 1.00 82.69 92 ILE A O 1
ATOM 738 N N . VAL A 1 93 ? -10.939 3.426 24.022 1.00 80.69 93 VAL A N 1
ATOM 739 C CA . VAL A 1 93 ? -9.494 3.196 23.888 1.00 80.69 93 VAL A CA 1
ATOM 740 C C . VAL A 1 93 ? -9.214 1.892 23.137 1.00 80.69 93 VAL A C 1
ATOM 742 O O . VAL A 1 93 ? -8.314 1.861 22.295 1.00 80.69 93 VAL A O 1
ATOM 745 N N . GLU A 1 94 ? -9.975 0.829 23.391 1.00 80.88 94 GLU A N 1
ATOM 746 C CA . GLU A 1 94 ? -9.863 -0.432 22.652 1.00 80.88 94 GLU A CA 1
ATOM 747 C C . GLU A 1 94 ? -10.264 -0.289 21.181 1.00 80.88 94 GLU A C 1
ATOM 749 O O . GLU A 1 94 ? -9.490 -0.678 20.304 1.00 80.88 94 GLU A O 1
ATOM 754 N N . GLN A 1 95 ? -11.394 0.360 20.892 1.00 82.50 95 GLN A N 1
ATOM 755 C CA . GLN A 1 95 ? -11.857 0.642 19.530 1.00 82.50 95 GLN A CA 1
ATOM 756 C C . GLN A 1 95 ? -10.778 1.382 18.725 1.00 82.50 95 GLN A C 1
ATOM 758 O O . GLN A 1 95 ? -10.470 1.027 17.586 1.00 82.50 95 GLN A O 1
ATOM 763 N N . ARG A 1 96 ? -10.144 2.392 19.337 1.00 79.31 96 ARG A N 1
ATOM 764 C CA . ARG A 1 96 ? -9.053 3.150 18.708 1.00 79.31 96 ARG A CA 1
ATOM 765 C C . ARG A 1 96 ? -7.825 2.289 18.437 1.00 79.31 96 ARG A C 1
ATOM 767 O O . ARG A 1 96 ? -7.184 2.477 17.407 1.00 79.31 96 ARG A O 1
ATOM 774 N N . LYS A 1 97 ? -7.484 1.351 19.326 1.00 79.75 97 LYS A N 1
ATOM 775 C CA . LYS A 1 97 ? -6.357 0.427 19.114 1.00 79.75 97 LYS A CA 1
ATOM 776 C C . LYS A 1 97 ? -6.610 -0.502 17.930 1.00 79.75 97 LYS A C 1
ATOM 778 O O . LYS A 1 97 ? -5.698 -0.689 17.127 1.00 79.75 97 LYS A O 1
ATOM 783 N N . LEU A 1 98 ? -7.825 -1.035 17.802 1.00 80.06 98 LEU A N 1
ATOM 784 C CA . LEU A 1 98 ? -8.211 -1.882 16.671 1.00 80.06 98 LEU A CA 1
ATOM 785 C C . LEU A 1 98 ? -8.132 -1.098 15.354 1.00 80.06 98 LEU A C 1
ATOM 787 O O . LEU A 1 98 ? -7.412 -1.506 14.441 1.00 80.06 98 LEU A O 1
ATOM 791 N N . GLY A 1 99 ? -8.729 0.098 15.310 1.00 85.69 99 GLY A N 1
ATOM 792 C CA . GLY A 1 99 ? -8.648 0.974 14.137 1.00 85.69 99 GLY A CA 1
ATOM 793 C C . GLY A 1 99 ? -7.219 1.428 13.806 1.00 85.69 99 GLY A C 1
ATOM 794 O O . GLY A 1 99 ? -6.863 1.582 12.639 1.00 85.69 99 GLY A O 1
ATOM 795 N N . ALA A 1 100 ? -6.349 1.595 14.808 1.00 85.62 100 ALA A N 1
ATOM 796 C CA . ALA A 1 100 ? -4.949 1.954 14.587 1.00 85.62 100 ALA A CA 1
ATOM 797 C C . ALA A 1 100 ? -4.148 0.832 13.906 1.00 85.62 100 ALA A C 1
ATOM 799 O O . ALA A 1 100 ? -3.252 1.127 13.110 1.00 85.62 100 ALA A O 1
ATOM 800 N N . ILE A 1 101 ? -4.453 -0.436 14.203 1.00 85.94 101 ILE A N 1
ATOM 801 C CA . ILE A 1 101 ? -3.820 -1.587 13.545 1.00 85.94 101 ILE A CA 1
ATOM 802 C C . ILE A 1 101 ? -4.230 -1.619 12.076 1.00 85.94 101 ILE A C 1
ATOM 804 O O . ILE A 1 101 ? -3.353 -1.675 11.214 1.00 85.94 101 ILE A O 1
ATOM 808 N N . GLU A 1 102 ? -5.527 -1.517 11.792 1.00 87.62 102 GLU A N 1
ATOM 809 C CA . GLU A 1 102 ? -6.058 -1.502 10.425 1.00 87.62 102 GLU A CA 1
ATOM 810 C C . GLU A 1 102 ? -5.465 -0.344 9.612 1.00 87.62 102 GLU A C 1
ATOM 812 O O . GLU A 1 102 ? -4.876 -0.564 8.551 1.00 87.62 102 GLU A O 1
ATOM 817 N N . ALA A 1 103 ? -5.477 0.873 10.164 1.00 88.81 103 ALA A N 1
ATOM 818 C CA . ALA A 1 103 ? -4.881 2.043 9.521 1.00 88.81 103 ALA A CA 1
ATOM 819 C C . ALA A 1 103 ? -3.378 1.859 9.244 1.00 88.81 103 ALA A C 1
ATOM 821 O O . ALA A 1 103 ? -2.880 2.245 8.185 1.00 88.81 103 ALA A O 1
ATOM 822 N N . ALA A 1 104 ? -2.632 1.240 10.167 1.00 90.19 104 ALA A N 1
ATOM 823 C CA . ALA A 1 104 ? -1.213 0.955 9.965 1.00 90.19 104 ALA A CA 1
ATOM 824 C C . ALA A 1 104 ? -0.976 -0.107 8.874 1.00 90.19 104 ALA A C 1
ATOM 826 O O . ALA A 1 104 ? 0.014 -0.024 8.141 1.00 90.19 104 ALA A O 1
ATOM 827 N N . GLN A 1 105 ? -1.866 -1.093 8.731 1.00 89.81 105 GLN A N 1
ATOM 828 C CA . GLN A 1 105 ? -1.801 -2.075 7.647 1.00 89.81 105 GLN A CA 1
ATOM 829 C C . GLN A 1 105 ? -2.056 -1.425 6.284 1.00 89.81 105 GLN A C 1
ATOM 831 O O . GLN A 1 105 ? -1.327 -1.697 5.325 1.00 89.81 105 GLN A O 1
ATOM 836 N N . GLU A 1 106 ? -3.062 -0.556 6.187 1.00 89.94 106 GLU A N 1
ATOM 837 C CA . GLU A 1 106 ? -3.358 0.187 4.960 1.00 89.94 106 GLU A CA 1
ATOM 838 C C . GLU A 1 106 ? -2.215 1.123 4.569 1.00 89.94 106 GLU A C 1
ATOM 840 O O . GLU A 1 106 ? -1.777 1.123 3.413 1.00 89.94 106 GLU A O 1
ATOM 845 N N . GLU A 1 107 ? -1.666 1.856 5.541 1.00 91.00 107 GLU A N 1
ATOM 846 C CA . GLU A 1 107 ? -0.508 2.725 5.335 1.00 91.00 107 GLU A CA 1
ATOM 847 C C . GLU A 1 107 ? 0.687 1.926 4.799 1.00 91.00 107 GLU A C 1
ATOM 849 O O . GLU A 1 107 ? 1.319 2.328 3.817 1.00 91.00 107 GLU A O 1
ATOM 854 N N . TYR A 1 108 ? 0.965 0.758 5.385 1.00 91.62 108 TYR A N 1
ATOM 855 C CA . TYR A 1 108 ? 2.050 -0.112 4.942 1.00 91.62 108 TYR A CA 1
ATOM 856 C C . TYR A 1 108 ? 1.852 -0.607 3.502 1.00 91.62 108 TYR A C 1
ATOM 858 O O . TYR A 1 108 ? 2.762 -0.494 2.673 1.00 91.62 108 TYR A O 1
ATOM 866 N N . LYS A 1 109 ? 0.650 -1.099 3.167 1.00 90.25 109 LYS A N 1
ATOM 867 C CA . LYS A 1 109 ? 0.302 -1.539 1.804 1.00 90.25 109 LYS A CA 1
ATOM 868 C C . LYS A 1 109 ? 0.473 -0.398 0.798 1.00 90.25 109 LYS A C 1
ATOM 870 O O . LYS A 1 109 ? 1.065 -0.586 -0.267 1.00 90.25 109 LYS A O 1
ATOM 875 N N . ALA A 1 110 ? -0.001 0.801 1.138 1.00 90.88 110 ALA A N 1
ATOM 876 C CA . ALA A 1 110 ? 0.139 1.978 0.290 1.00 90.88 110 ALA A CA 1
ATOM 877 C C . ALA A 1 110 ? 1.611 2.385 0.111 1.00 90.88 110 ALA A C 1
ATOM 879 O O . ALA A 1 110 ? 2.030 2.704 -1.003 1.00 90.88 110 ALA A O 1
ATOM 880 N N . ALA A 1 111 ? 2.415 2.350 1.175 1.00 89.69 111 ALA A N 1
ATOM 881 C CA . ALA A 1 111 ? 3.841 2.658 1.115 1.00 89.69 111 ALA A CA 1
ATOM 882 C C . ALA A 1 111 ? 4.605 1.677 0.210 1.00 89.69 111 ALA A C 1
ATOM 884 O O . ALA A 1 111 ? 5.437 2.107 -0.593 1.00 89.69 111 ALA A O 1
ATOM 885 N N . LYS A 1 112 ? 4.281 0.379 0.271 1.00 90.50 112 LYS A N 1
ATOM 886 C CA . LYS A 1 112 ? 4.898 -0.653 -0.577 1.00 90.50 112 LYS A CA 1
ATOM 887 C C . LYS A 1 112 ? 4.622 -0.406 -2.064 1.00 90.50 112 LYS A C 1
ATOM 889 O O . LYS A 1 112 ? 5.554 -0.383 -2.869 1.00 90.50 112 LYS A O 1
ATOM 894 N N . LYS A 1 113 ? 3.366 -0.098 -2.412 1.00 90.44 113 LYS A N 1
ATOM 895 C CA . LYS A 1 113 ? 2.969 0.291 -3.778 1.00 90.44 113 LYS A CA 1
ATOM 896 C C . LYS A 1 113 ? 3.720 1.538 -4.256 1.00 90.44 113 LYS A C 1
ATOM 898 O O . LYS A 1 113 ? 4.279 1.539 -5.349 1.00 90.44 113 LYS A O 1
ATOM 903 N N . ARG A 1 114 ? 3.799 2.590 -3.429 1.00 89.25 114 ARG A N 1
ATOM 904 C CA . ARG A 1 114 ? 4.554 3.819 -3.757 1.00 89.25 114 ARG A CA 1
ATOM 905 C C . ARG A 1 114 ? 6.040 3.540 -3.999 1.00 89.25 114 ARG A C 1
ATOM 907 O O . ARG A 1 114 ? 6.620 4.099 -4.928 1.00 89.25 114 ARG A O 1
ATOM 914 N N . GLY A 1 115 ? 6.643 2.665 -3.192 1.00 88.19 115 GLY A N 1
ATOM 915 C CA . GLY A 1 115 ? 8.020 2.208 -3.382 1.00 88.19 115 GLY A CA 1
ATOM 916 C C . GLY A 1 115 ? 8.219 1.559 -4.750 1.00 88.19 115 GLY A C 1
ATOM 917 O O . GLY A 1 115 ? 9.121 1.956 -5.486 1.00 88.19 115 GLY A O 1
ATOM 918 N N . PHE A 1 116 ? 7.326 0.643 -5.133 1.00 92.31 116 PHE A N 1
ATOM 919 C CA . PHE A 1 116 ? 7.345 0.007 -6.451 1.00 92.31 116 PHE A CA 1
ATOM 920 C C . PHE A 1 116 ? 7.242 1.019 -7.603 1.00 92.31 116 PHE A C 1
ATOM 922 O O . PHE A 1 116 ? 8.059 0.971 -8.520 1.00 92.31 116 PHE A O 1
ATOM 929 N N . TYR A 1 117 ? 6.335 2.001 -7.530 1.00 90.31 117 TYR A N 1
ATOM 930 C CA . TYR A 1 117 ? 6.211 3.034 -8.571 1.00 90.31 117 TYR A CA 1
ATOM 931 C C . TYR A 1 117 ? 7.487 3.861 -8.773 1.00 90.31 117 TYR A C 1
ATOM 933 O O . TYR A 1 117 ? 7.744 4.346 -9.873 1.00 90.31 117 TYR A O 1
ATOM 941 N N . ARG A 1 118 ? 8.310 4.048 -7.735 1.00 91.44 118 ARG A N 1
ATOM 942 C CA . ARG A 1 118 ? 9.619 4.698 -7.891 1.00 91.44 118 ARG A CA 1
ATOM 943 C C . ARG A 1 118 ? 10.570 3.838 -8.725 1.00 91.44 118 ARG A C 1
ATOM 945 O O . ARG A 1 118 ? 11.213 4.371 -9.623 1.00 91.44 118 ARG A O 1
ATOM 952 N N . HIS A 1 119 ? 10.626 2.535 -8.456 1.00 91.00 119 HIS A N 1
ATOM 953 C CA . HIS A 1 119 ? 11.447 1.601 -9.231 1.00 91.00 119 HIS A CA 1
ATOM 954 C C . HIS A 1 119 ? 10.946 1.467 -10.672 1.00 91.00 119 HIS A C 1
ATOM 956 O O . HIS A 1 119 ? 11.750 1.533 -11.596 1.00 91.00 119 HIS A O 1
ATOM 962 N N . LEU A 1 120 ? 9.628 1.387 -10.873 1.00 93.00 120 LEU A N 1
ATOM 963 C CA . LEU A 1 120 ? 9.015 1.361 -12.200 1.00 93.00 120 LEU A CA 1
ATOM 964 C C . LEU A 1 120 ? 9.338 2.629 -13.004 1.00 93.00 120 LEU A C 1
ATOM 966 O O . LEU A 1 120 ? 9.731 2.530 -14.159 1.00 93.00 120 LEU A O 1
ATOM 970 N N . ARG A 1 121 ? 9.234 3.821 -12.400 1.00 93.31 121 ARG A N 1
ATOM 971 C CA . ARG A 1 121 ? 9.604 5.077 -13.076 1.00 93.31 121 ARG A CA 1
ATOM 972 C C . ARG A 1 121 ? 11.071 5.096 -13.492 1.00 93.31 121 ARG A C 1
ATOM 974 O O . ARG A 1 121 ? 11.360 5.438 -14.631 1.00 93.31 121 ARG A O 1
ATOM 981 N N . ALA A 1 122 ? 11.980 4.708 -12.596 1.00 91.75 122 ALA A N 1
ATOM 982 C CA . ALA A 1 122 ? 13.402 4.626 -12.923 1.00 91.75 122 ALA A CA 1
ATOM 983 C C . ALA A 1 122 ? 13.655 3.639 -14.074 1.00 91.75 122 ALA A C 1
ATOM 985 O O . ALA A 1 122 ? 14.369 3.970 -15.014 1.00 91.75 122 ALA A O 1
ATOM 986 N N . TYR A 1 123 ? 13.006 2.471 -14.041 1.00 92.19 123 TYR A N 1
ATOM 987 C CA . TYR A 1 123 ? 13.075 1.487 -15.119 1.00 92.19 123 TYR A CA 1
ATOM 988 C C . TYR A 1 123 ? 12.593 2.067 -16.454 1.00 92.19 123 TYR A C 1
ATOM 990 O O . TYR A 1 123 ? 13.292 1.933 -17.453 1.00 92.19 123 TYR A O 1
ATOM 998 N N . LEU A 1 124 ? 11.447 2.751 -16.483 1.00 92.50 124 LEU A N 1
ATOM 999 C CA . LEU A 1 124 ? 10.920 3.356 -17.709 1.00 92.50 124 LEU A CA 1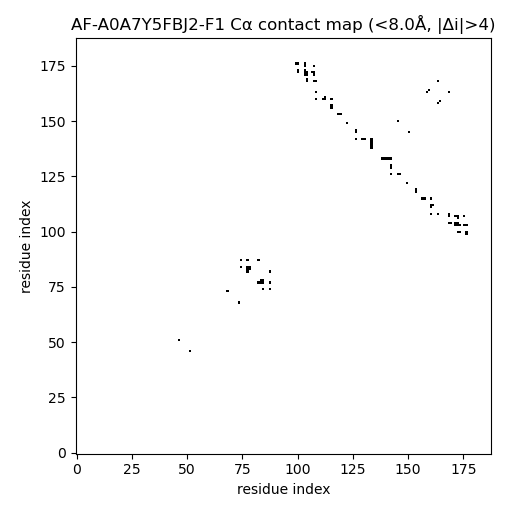
ATOM 1000 C C . LEU A 1 124 ? 11.845 4.443 -18.264 1.00 92.50 124 LEU A C 1
ATOM 1002 O O . LEU A 1 124 ? 12.098 4.456 -19.462 1.00 92.50 124 LEU A O 1
ATOM 1006 N N . ILE A 1 125 ? 12.381 5.318 -17.407 1.00 94.50 125 ILE A N 1
ATOM 1007 C CA . ILE A 1 125 ? 13.291 6.395 -17.827 1.00 94.50 125 ILE A CA 1
ATOM 1008 C C . ILE A 1 125 ? 14.575 5.813 -18.423 1.00 94.50 125 ILE A C 1
ATOM 1010 O O . ILE A 1 125 ? 14.989 6.224 -19.504 1.00 94.50 125 ILE A O 1
ATOM 1014 N N . ILE A 1 126 ? 15.186 4.839 -17.742 1.00 92.50 126 ILE A N 1
ATOM 1015 C CA . ILE A 1 126 ? 16.427 4.211 -18.205 1.00 92.50 126 ILE A CA 1
ATOM 1016 C C . ILE A 1 126 ? 16.181 3.480 -19.527 1.00 92.50 126 ILE A C 1
ATOM 1018 O O . ILE A 1 126 ? 16.892 3.726 -20.495 1.00 92.50 126 ILE A O 1
ATOM 1022 N N . ASN A 1 127 ? 15.146 2.642 -19.617 1.00 90.56 127 ASN A N 1
ATOM 1023 C CA . ASN A 1 127 ? 14.856 1.911 -20.853 1.00 90.56 127 ASN A CA 1
ATOM 1024 C C . ASN A 1 127 ? 14.462 2.838 -22.010 1.00 90.56 127 ASN A C 1
ATOM 1026 O O . ASN A 1 127 ? 14.857 2.575 -23.141 1.00 90.56 127 ASN A O 1
ATOM 1030 N N . ALA A 1 128 ? 13.752 3.939 -21.747 1.00 90.81 128 ALA A N 1
ATOM 1031 C CA . ALA A 1 128 ? 13.470 4.951 -22.762 1.00 90.81 128 ALA A CA 1
ATOM 1032 C C . ALA A 1 128 ? 14.759 5.621 -23.265 1.00 90.81 128 ALA A C 1
ATOM 1034 O O . ALA A 1 128 ? 14.929 5.781 -24.471 1.00 90.81 128 ALA A O 1
ATOM 1035 N N . ALA A 1 129 ? 15.693 5.956 -22.369 1.00 91.44 129 ALA A N 1
ATOM 1036 C CA . ALA A 1 129 ? 16.993 6.500 -22.755 1.00 91.44 129 ALA A CA 1
ATOM 1037 C C . ALA A 1 129 ? 17.812 5.498 -23.588 1.00 91.44 129 ALA A C 1
ATOM 1039 O O . ALA A 1 129 ? 18.360 5.872 -24.622 1.00 91.44 129 ALA A O 1
ATOM 1040 N N . LEU A 1 130 ? 17.849 4.219 -23.193 1.00 90.06 130 LEU A N 1
ATOM 1041 C CA . LEU A 1 130 ? 18.521 3.165 -23.963 1.00 90.06 130 LEU A CA 1
ATOM 1042 C C . LEU A 1 130 ? 17.887 2.965 -25.344 1.00 90.06 130 LEU A C 1
ATOM 1044 O O . LEU A 1 130 ? 18.608 2.843 -26.330 1.00 90.06 130 LEU A O 1
ATOM 1048 N N . LEU A 1 131 ? 16.554 2.963 -25.424 1.00 88.81 131 LEU A N 1
ATOM 1049 C CA . LEU A 1 131 ? 15.829 2.859 -26.689 1.00 88.81 131 LEU A CA 1
ATOM 1050 C C . LEU A 1 131 ? 16.189 4.020 -27.625 1.00 88.81 131 LEU A C 1
ATOM 1052 O O . LEU A 1 131 ? 16.477 3.789 -28.797 1.00 88.81 131 LEU A O 1
ATOM 1056 N N . LEU A 1 132 ? 16.228 5.252 -27.108 1.00 90.69 132 LEU A N 1
ATOM 1057 C CA . LEU A 1 132 ? 16.634 6.426 -27.884 1.00 90.69 132 LEU A CA 1
ATOM 1058 C C . LEU A 1 132 ? 18.076 6.303 -28.392 1.00 90.69 132 LEU A C 1
ATOM 1060 O O . LEU A 1 132 ? 18.324 6.547 -29.570 1.00 90.69 132 LEU A O 1
ATOM 1064 N N . ILE A 1 133 ? 19.017 5.868 -27.547 1.00 88.81 133 ILE A N 1
ATOM 1065 C CA . ILE A 1 133 ? 20.416 5.647 -27.954 1.00 88.81 133 ILE A CA 1
ATOM 1066 C C . ILE A 1 133 ? 20.506 4.578 -29.048 1.00 88.81 133 ILE A C 1
ATOM 1068 O O . ILE A 1 133 ? 21.260 4.747 -30.004 1.00 88.81 133 ILE A O 1
ATOM 1072 N N . ASN A 1 134 ? 19.730 3.498 -28.935 1.00 88.06 134 ASN A N 1
ATOM 1073 C CA . ASN A 1 134 ? 19.694 2.428 -29.928 1.00 88.06 134 ASN A CA 1
ATOM 1074 C C . ASN A 1 134 ? 19.142 2.913 -31.279 1.00 88.06 134 ASN A C 1
ATOM 1076 O O . ASN A 1 134 ? 19.666 2.535 -32.323 1.00 88.06 134 ASN A O 1
ATOM 1080 N N . LEU A 1 135 ? 18.112 3.768 -31.266 1.00 86.44 135 LEU A N 1
ATOM 1081 C CA . LEU A 1 135 ? 17.547 4.369 -32.479 1.00 86.44 135 LEU A CA 1
ATOM 1082 C C . LEU A 1 135 ? 18.528 5.327 -33.165 1.00 86.44 135 LEU A C 1
ATOM 1084 O O . LEU A 1 135 ? 18.585 5.357 -34.390 1.00 86.44 135 LEU A O 1
ATOM 1088 N N . VAL A 1 136 ? 19.303 6.090 -32.388 1.00 87.62 136 VAL A N 1
ATOM 1089 C CA . VAL A 1 136 ? 20.286 7.048 -32.923 1.00 87.62 136 VAL A CA 1
ATOM 1090 C C . VAL A 1 136 ? 21.572 6.358 -33.384 1.00 87.62 136 VAL A C 1
ATOM 1092 O O . VAL A 1 136 ? 22.139 6.761 -34.393 1.00 87.62 136 VAL A O 1
ATOM 1095 N N . SER A 1 137 ? 22.039 5.327 -32.670 1.00 83.88 137 SER A N 1
ATOM 1096 C CA . SER A 1 137 ? 23.297 4.641 -33.008 1.00 83.88 137 SER A CA 1
ATOM 1097 C C . SER A 1 137 ? 23.219 3.836 -34.301 1.00 83.88 137 SER A C 1
ATOM 1099 O O . SER A 1 137 ? 24.259 3.646 -34.915 1.00 83.88 137 SER A O 1
ATOM 1101 N N . GLY A 1 138 ? 22.030 3.379 -34.715 1.00 72.50 138 GLY A N 1
ATOM 1102 C CA . GLY A 1 138 ? 21.854 2.570 -35.923 1.00 72.50 138 GLY A CA 1
ATOM 1103 C C . GLY A 1 138 ? 22.647 1.257 -35.869 1.00 72.50 138 GLY A C 1
ATOM 1104 O O . GLY A 1 138 ? 23.821 1.208 -36.215 1.00 72.50 138 GLY A O 1
ATOM 1105 N N . GLY A 1 139 ? 22.009 0.170 -35.437 1.00 75.00 139 GLY A N 1
ATOM 1106 C CA . GLY A 1 139 ? 22.662 -1.133 -35.298 1.00 75.00 139 GLY A CA 1
ATOM 1107 C C . GLY A 1 139 ? 21.770 -2.172 -34.620 1.00 75.00 139 GLY A C 1
ATOM 1108 O O . GLY A 1 139 ? 20.550 -2.004 -34.559 1.00 75.00 139 GLY A O 1
ATOM 1109 N N . ASP A 1 140 ? 22.389 -3.238 -34.105 1.00 75.06 140 ASP A N 1
ATOM 1110 C CA . ASP A 1 140 ? 21.706 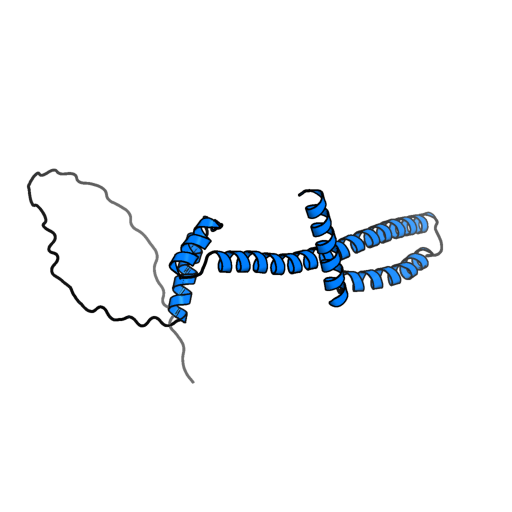-4.329 -33.402 1.00 75.06 140 ASP A CA 1
ATOM 1111 C C . ASP A 1 140 ? 20.901 -3.844 -32.188 1.00 75.06 140 ASP A C 1
ATOM 1113 O O . ASP A 1 140 ? 21.271 -2.895 -31.498 1.00 75.06 140 ASP A O 1
ATOM 1117 N N . LEU A 1 141 ? 19.795 -4.537 -31.899 1.00 82.00 141 LEU A N 1
ATOM 1118 C CA . LEU A 1 141 ? 18.828 -4.193 -30.850 1.00 82.00 141 LEU A CA 1
ATOM 1119 C C . LEU A 1 141 ? 19.332 -4.566 -29.438 1.00 82.00 141 LEU A C 1
ATOM 1121 O O . LEU A 1 141 ? 18.700 -5.336 -28.711 1.00 82.00 141 LEU A O 1
ATOM 1125 N N . TRP A 1 142 ? 20.470 -4.019 -29.016 1.00 83.06 142 TRP A N 1
ATOM 1126 C CA . TRP A 1 142 ? 21.096 -4.356 -27.731 1.00 83.06 142 TRP A CA 1
ATOM 1127 C C . TRP A 1 142 ? 20.271 -3.911 -26.510 1.00 83.06 142 TRP A C 1
ATOM 1129 O O . TRP A 1 142 ? 20.433 -4.463 -25.419 1.00 83.06 142 TRP A O 1
ATOM 1139 N N . PHE A 1 143 ? 19.339 -2.964 -26.674 1.00 83.81 143 PHE A N 1
ATOM 1140 C CA . PHE A 1 143 ? 18.470 -2.493 -25.587 1.00 83.81 143 PHE A CA 1
ATOM 1141 C C . PHE A 1 143 ? 17.564 -3.598 -24.997 1.00 83.81 143 PHE A C 1
ATOM 1143 O O . PHE A 1 143 ? 17.094 -3.462 -23.865 1.00 83.81 143 PHE A O 1
ATOM 1150 N N . PHE A 1 144 ? 17.333 -4.704 -25.721 1.00 83.06 144 PHE A N 1
ATOM 1151 C CA . PHE A 1 144 ? 16.527 -5.823 -25.222 1.00 83.06 144 PHE A CA 1
ATOM 1152 C C . PHE A 1 144 ? 17.168 -6.543 -24.033 1.00 83.06 144 PHE A C 1
ATOM 1154 O O . PHE A 1 144 ? 16.443 -7.008 -23.152 1.00 83.06 144 PHE A O 1
ATOM 1161 N N . TYR A 1 145 ? 18.503 -6.629 -23.967 1.00 85.94 145 TYR A N 1
ATOM 1162 C CA . TYR A 1 145 ? 19.170 -7.352 -22.880 1.00 85.94 145 TYR A CA 1
ATOM 1163 C C . TYR A 1 145 ? 18.945 -6.676 -21.512 1.00 85.94 145 TYR A C 1
ATOM 1165 O O . TYR A 1 145 ? 18.507 -7.366 -20.586 1.00 85.94 145 TYR A O 1
ATOM 1173 N N . PRO A 1 146 ? 19.133 -5.347 -21.355 1.00 83.88 146 PRO A N 1
ATOM 1174 C CA . PRO A 1 146 ? 18.758 -4.639 -20.127 1.00 83.88 146 PRO A CA 1
ATOM 1175 C C . PRO A 1 146 ? 17.252 -4.664 -19.851 1.00 83.88 146 PRO A C 1
ATOM 1177 O O . PRO A 1 146 ? 16.845 -4.836 -18.698 1.00 83.88 146 PRO A O 1
ATOM 1180 N N . LEU A 1 147 ? 16.425 -4.540 -20.898 1.00 88.19 147 LEU A N 1
ATOM 1181 C CA . LEU A 1 147 ? 14.968 -4.535 -20.774 1.00 88.19 147 LEU A CA 1
ATOM 1182 C C . LEU A 1 147 ? 14.463 -5.838 -20.147 1.00 88.19 147 LEU A C 1
ATOM 1184 O O . LEU A 1 147 ? 13.731 -5.792 -19.156 1.00 88.19 147 LEU A O 1
ATOM 1188 N N . ILE A 1 148 ? 14.879 -6.987 -20.684 1.00 89.25 148 ILE A N 1
ATOM 1189 C CA . ILE A 1 148 ? 14.462 -8.308 -20.197 1.00 89.25 148 ILE A CA 1
ATOM 1190 C C . ILE A 1 148 ? 15.155 -8.636 -18.873 1.00 89.25 148 ILE A C 1
ATOM 1192 O O . ILE A 1 148 ? 14.485 -9.043 -17.923 1.00 89.25 148 ILE A O 1
ATOM 1196 N N . GLY A 1 149 ? 16.468 -8.405 -18.771 1.00 89.50 149 GLY A N 1
ATOM 1197 C CA . GLY A 1 149 ? 17.241 -8.731 -17.572 1.00 89.50 149 GLY A CA 1
ATOM 1198 C C . GLY A 1 149 ? 16.696 -8.041 -16.321 1.00 89.50 149 GLY A C 1
ATOM 1199 O O . GLY A 1 149 ? 16.389 -8.694 -15.324 1.00 89.50 149 GLY A O 1
ATOM 1200 N N . TRP A 1 150 ? 16.504 -6.721 -16.374 1.00 88.88 150 TRP A N 1
ATOM 1201 C CA . TRP A 1 150 ? 15.952 -5.976 -15.238 1.00 88.88 150 TRP A CA 1
ATOM 1202 C C . TRP A 1 150 ? 14.424 -6.041 -15.169 1.00 88.88 150 TRP A C 1
ATOM 1204 O O . TRP A 1 150 ? 13.860 -5.940 -14.077 1.00 88.88 150 TRP A O 1
ATOM 1214 N N . GLY A 1 151 ? 13.747 -6.263 -16.299 1.00 90.81 151 GLY A N 1
ATOM 1215 C CA . GLY A 1 151 ? 12.292 -6.410 -16.363 1.00 90.81 151 GLY A CA 1
ATOM 1216 C C . GLY A 1 151 ? 11.782 -7.597 -15.546 1.00 90.81 151 GLY A C 1
ATOM 1217 O O . GLY A 1 151 ? 10.788 -7.466 -14.832 1.00 90.81 151 GLY A O 1
ATOM 1218 N N . ILE A 1 152 ? 12.506 -8.722 -15.555 1.00 91.12 152 ILE A N 1
ATOM 1219 C CA . ILE A 1 152 ? 12.170 -9.898 -14.736 1.00 91.12 152 ILE A CA 1
ATOM 1220 C C . ILE A 1 152 ? 12.253 -9.559 -13.239 1.00 91.12 152 ILE A C 1
ATOM 1222 O O . ILE A 1 152 ? 11.317 -9.830 -12.485 1.00 91.12 152 ILE A O 1
ATOM 1226 N N . GLY A 1 153 ? 13.332 -8.902 -12.799 1.00 89.75 153 GLY A N 1
ATOM 1227 C CA . GLY A 1 153 ? 13.478 -8.463 -11.406 1.00 89.75 153 GLY A CA 1
ATOM 1228 C C . GLY A 1 153 ? 12.381 -7.483 -10.973 1.00 89.75 153 GLY A C 1
ATOM 1229 O O . GLY A 1 153 ? 11.857 -7.573 -9.858 1.00 89.75 153 GLY A O 1
ATOM 1230 N N . LEU A 1 154 ? 11.971 -6.588 -11.878 1.00 91.56 154 LEU A N 1
ATOM 1231 C CA . LEU A 1 154 ? 10.868 -5.660 -11.649 1.00 91.56 154 LEU A CA 1
ATOM 1232 C C . LEU A 1 154 ? 9.519 -6.383 -11.523 1.00 91.56 154 LEU A C 1
ATOM 1234 O O . LEU A 1 154 ? 8.723 -6.012 -10.661 1.00 91.56 154 LEU A O 1
ATOM 1238 N N . ALA A 1 155 ? 9.276 -7.433 -12.313 1.00 89.88 155 ALA A N 1
ATOM 1239 C CA . ALA A 1 155 ? 8.062 -8.245 -12.226 1.00 89.88 155 ALA A CA 1
ATOM 1240 C C . ALA A 1 155 ? 7.939 -8.956 -10.867 1.00 89.88 155 ALA A C 1
ATOM 1242 O O . ALA A 1 155 ? 6.875 -8.928 -10.243 1.00 89.88 155 ALA A O 1
ATOM 1243 N N . PHE A 1 156 ? 9.040 -9.506 -10.343 1.00 90.12 156 PHE A N 1
ATOM 1244 C CA . PHE A 1 156 ? 9.063 -10.060 -8.984 1.00 90.12 156 PHE A CA 1
ATOM 1245 C C . PHE A 1 156 ? 8.782 -8.992 -7.919 1.00 90.12 156 PHE A C 1
ATOM 1247 O O . PHE A 1 156 ? 8.004 -9.223 -6.989 1.00 90.12 156 PHE A O 1
ATOM 1254 N N . HIS A 1 157 ? 9.358 -7.796 -8.069 1.00 88.31 157 HIS A N 1
ATOM 1255 C CA . HIS A 1 157 ? 9.062 -6.669 -7.182 1.00 88.31 157 HIS A CA 1
ATOM 1256 C C . HIS A 1 157 ? 7.594 -6.232 -7.247 1.00 88.31 157 HIS A C 1
ATOM 1258 O O . HIS A 1 157 ? 7.010 -5.921 -6.208 1.00 88.31 157 HIS A O 1
ATOM 1264 N N . ALA A 1 158 ? 6.987 -6.243 -8.437 1.00 89.31 158 ALA A N 1
ATOM 1265 C CA . ALA A 1 158 ? 5.574 -5.940 -8.631 1.00 89.31 158 ALA A CA 1
ATOM 1266 C C . ALA A 1 158 ? 4.695 -6.948 -7.884 1.00 89.31 158 ALA A C 1
ATOM 1268 O O . ALA A 1 158 ? 3.862 -6.549 -7.073 1.00 89.31 158 ALA A O 1
ATOM 1269 N N . SER A 1 159 ? 4.936 -8.246 -8.092 1.00 89.19 159 SER A N 1
ATOM 1270 C CA . SER A 1 159 ? 4.198 -9.321 -7.419 1.00 89.19 159 SER A CA 1
ATOM 1271 C C . SER A 1 159 ? 4.211 -9.140 -5.897 1.00 89.19 159 SER A C 1
ATOM 1273 O O . SER A 1 159 ? 3.159 -9.093 -5.259 1.00 89.19 159 SER A O 1
ATOM 1275 N N . ASN A 1 160 ? 5.389 -8.880 -5.323 1.00 86.50 160 ASN A N 1
ATOM 1276 C CA . ASN A 1 160 ? 5.520 -8.629 -3.891 1.00 86.50 160 ASN A CA 1
ATOM 1277 C C . ASN A 1 160 ? 4.809 -7.333 -3.439 1.00 86.50 160 ASN A C 1
ATOM 1279 O O . ASN A 1 160 ? 4.241 -7.276 -2.348 1.00 86.50 160 ASN A O 1
ATOM 1283 N N . ALA A 1 161 ? 4.838 -6.266 -4.242 1.00 87.62 161 ALA A N 1
ATOM 1284 C CA . ALA A 1 161 ? 4.231 -4.982 -3.890 1.00 87.62 161 ALA A CA 1
ATOM 1285 C C . ALA A 1 161 ? 2.694 -4.993 -3.935 1.00 87.62 161 ALA A C 1
ATOM 1287 O O . ALA A 1 161 ? 2.059 -4.321 -3.117 1.00 87.62 161 ALA A O 1
ATOM 1288 N N . PHE A 1 162 ? 2.103 -5.741 -4.870 1.00 86.88 162 PHE A N 1
ATOM 1289 C CA . PHE A 1 162 ? 0.651 -5.842 -5.029 1.00 86.88 162 PHE A CA 1
ATOM 1290 C C . PHE A 1 162 ? 0.030 -6.968 -4.203 1.00 86.88 162 PHE A C 1
ATOM 1292 O O . PHE A 1 162 ? -1.113 -6.816 -3.776 1.00 86.88 162 PHE A O 1
ATOM 1299 N N . ASN A 1 163 ? 0.783 -8.032 -3.914 1.00 88.69 163 ASN A N 1
ATOM 1300 C CA . ASN A 1 163 ? 0.340 -9.139 -3.072 1.00 88.69 163 ASN A CA 1
ATOM 1301 C C . ASN A 1 163 ? 1.288 -9.365 -1.875 1.00 88.69 163 ASN A C 1
ATOM 1303 O O . ASN A 1 163 ? 1.989 -10.377 -1.814 1.00 88.69 163 ASN A O 1
ATOM 1307 N N . PRO A 1 164 ? 1.372 -8.407 -0.930 1.00 86.31 164 PRO A N 1
ATOM 1308 C CA . PRO A 1 164 ? 2.171 -8.589 0.275 1.00 86.31 164 PRO A CA 1
ATOM 1309 C C . PRO A 1 164 ? 1.581 -9.705 1.146 1.00 86.31 164 PRO A C 1
ATOM 1311 O O . PRO A 1 164 ? 0.376 -9.737 1.393 1.00 86.31 164 PRO A O 1
ATOM 1314 N N . GLY A 1 165 ? 2.433 -10.597 1.652 1.00 88.06 165 GLY A N 1
ATOM 1315 C CA . GLY A 1 165 ? 1.992 -11.682 2.529 1.00 88.06 165 GLY A CA 1
ATOM 1316 C C . GLY A 1 165 ? 1.448 -11.168 3.868 1.00 88.06 165 GLY A C 1
ATOM 1317 O O . GLY A 1 165 ? 1.916 -10.156 4.392 1.00 88.06 165 GLY A O 1
ATOM 1318 N N . GLN A 1 166 ? 0.504 -11.899 4.470 1.00 86.19 166 GLN A N 1
ATOM 1319 C CA . GLN A 1 166 ? -0.165 -11.505 5.722 1.00 86.19 166 GLN A CA 1
ATOM 1320 C C . GLN A 1 166 ? 0.825 -11.173 6.856 1.00 86.19 166 GLN A C 1
ATOM 1322 O O . GLN A 1 166 ? 0.746 -10.115 7.478 1.00 86.19 166 GLN A O 1
ATOM 1327 N N . ARG A 1 167 ? 1.845 -12.021 7.048 1.00 87.62 167 ARG A N 1
ATOM 1328 C CA . ARG A 1 167 ? 2.900 -11.818 8.060 1.00 87.62 167 ARG A CA 1
ATOM 1329 C C . ARG A 1 167 ? 3.723 -10.550 7.831 1.00 87.62 167 ARG A C 1
ATOM 1331 O O . ARG A 1 167 ? 4.189 -9.928 8.784 1.00 87.62 167 ARG A O 1
ATOM 1338 N N . GLU A 1 168 ? 3.932 -10.179 6.572 1.00 89.38 168 GLU A N 1
ATOM 1339 C CA . GLU A 1 168 ? 4.680 -8.978 6.210 1.00 89.38 168 GLU A CA 1
ATOM 1340 C C . GLU A 1 168 ? 3.858 -7.721 6.501 1.00 89.38 168 GLU A C 1
ATOM 1342 O O . GLU A 1 168 ? 4.393 -6.763 7.058 1.00 89.38 168 GLU A O 1
ATOM 1347 N N . ILE A 1 169 ? 2.555 -7.752 6.198 1.00 90.31 169 ILE A N 1
ATOM 1348 C CA . ILE A 1 169 ? 1.613 -6.673 6.520 1.00 90.31 169 ILE A CA 1
ATOM 1349 C C . ILE A 1 169 ? 1.573 -6.444 8.035 1.00 90.31 169 ILE A C 1
ATOM 1351 O O . ILE A 1 169 ? 1.715 -5.309 8.485 1.00 90.31 169 ILE A O 1
ATOM 1355 N N . GLU A 1 170 ? 1.443 -7.509 8.827 1.00 89.56 170 GLU A N 1
ATOM 1356 C CA . GLU A 1 170 ? 1.426 -7.436 10.293 1.00 89.56 170 GLU A CA 1
ATOM 1357 C C . GLU A 1 170 ? 2.751 -6.911 10.863 1.00 89.56 170 GLU A C 1
ATOM 1359 O O . GLU A 1 170 ? 2.762 -5.978 11.672 1.00 89.56 170 GLU A O 1
ATOM 1364 N N . CYS A 1 171 ? 3.891 -7.448 10.407 1.00 91.44 171 CYS A N 1
ATOM 1365 C CA . CYS A 1 171 ? 5.211 -6.955 10.809 1.00 91.44 171 CYS A CA 1
ATOM 1366 C C . CYS A 1 171 ? 5.419 -5.483 10.423 1.00 91.44 171 CYS A C 1
ATOM 1368 O O . CYS A 1 171 ? 5.972 -4.703 11.206 1.00 91.44 171 CYS A O 1
ATOM 1370 N N . GLY A 1 172 ? 4.993 -5.101 9.220 1.00 91.06 172 GLY A N 1
ATOM 1371 C CA . GLY A 1 172 ? 5.070 -3.744 8.695 1.00 91.06 172 GLY A CA 1
ATOM 1372 C C . GLY A 1 172 ? 4.231 -2.763 9.509 1.00 91.06 172 GLY A C 1
ATOM 1373 O O . GLY A 1 172 ? 4.758 -1.754 9.986 1.00 91.06 172 GLY A O 1
ATOM 1374 N N . ALA A 1 173 ? 2.965 -3.101 9.754 1.00 92.06 173 ALA A N 1
ATOM 1375 C CA . ALA A 1 173 ? 2.050 -2.322 10.583 1.00 92.06 173 ALA A CA 1
ATOM 1376 C C . ALA A 1 173 ? 2.597 -2.149 12.007 1.00 92.06 173 ALA A C 1
ATOM 1378 O O . ALA A 1 173 ? 2.664 -1.033 12.527 1.00 92.06 173 ALA A O 1
ATOM 1379 N N . ARG A 1 174 ? 3.122 -3.224 12.610 1.00 91.25 174 ARG A N 1
ATOM 1380 C CA . ARG A 1 174 ? 3.746 -3.169 13.939 1.00 91.25 174 ARG A CA 1
ATOM 1381 C C . ARG A 1 174 ? 4.948 -2.225 13.981 1.00 91.25 174 ARG A C 1
ATOM 1383 O O . ARG A 1 174 ? 5.137 -1.517 14.971 1.00 91.25 174 ARG A O 1
ATOM 1390 N N . ARG A 1 175 ? 5.761 -2.169 12.917 1.00 91.38 175 ARG A N 1
ATOM 1391 C CA . ARG A 1 175 ? 6.875 -1.206 12.811 1.00 91.38 175 ARG A CA 1
ATOM 1392 C C . ARG A 1 175 ? 6.382 0.240 12.751 1.00 91.38 175 ARG A C 1
ATOM 1394 O O . ARG A 1 175 ? 7.014 1.098 13.365 1.00 91.38 175 ARG A O 1
ATOM 1401 N N . ILE A 1 176 ? 5.286 0.513 12.043 1.00 92.19 176 ILE A N 1
ATOM 1402 C CA . ILE A 1 176 ? 4.676 1.852 11.968 1.00 92.19 176 ILE A CA 1
ATOM 1403 C C . ILE A 1 176 ? 4.161 2.272 13.349 1.00 92.19 176 ILE A C 1
ATOM 1405 O O . ILE A 1 176 ? 4.537 3.337 13.839 1.00 92.19 176 ILE A O 1
ATOM 1409 N N . LEU A 1 177 ? 3.406 1.403 14.027 1.00 90.44 177 LEU A N 1
ATOM 1410 C CA . LEU A 1 177 ? 2.896 1.663 15.379 1.00 90.44 177 LEU A CA 1
ATOM 1411 C C . LEU A 1 177 ? 4.029 1.905 16.385 1.00 90.44 177 LEU A C 1
ATOM 1413 O O . LEU A 1 177 ? 3.994 2.876 17.137 1.00 90.44 177 LEU A O 1
ATOM 1417 N N . ARG A 1 178 ? 5.093 1.090 16.340 1.00 92.19 178 ARG A N 1
ATOM 1418 C CA . ARG A 1 178 ? 6.269 1.260 17.211 1.00 92.19 178 ARG A CA 1
ATOM 1419 C C . ARG A 1 178 ? 6.962 2.609 16.999 1.00 92.19 178 ARG A C 1
ATOM 1421 O O . ARG A 1 178 ? 7.481 3.186 17.952 1.00 92.19 178 ARG A O 1
ATOM 1428 N N . LYS A 1 179 ? 6.997 3.115 15.760 1.00 90.81 179 LYS A N 1
ATOM 1429 C CA . LYS A 1 179 ? 7.549 4.446 15.456 1.00 90.81 179 LYS A CA 1
ATOM 1430 C C . LYS A 1 179 ? 6.663 5.572 15.996 1.00 90.81 179 LYS A C 1
ATOM 1432 O O . LYS A 1 179 ? 7.216 6.557 16.477 1.00 90.81 179 LYS A O 1
ATOM 1437 N N . ARG A 1 180 ? 5.333 5.428 15.941 1.00 88.50 180 ARG A N 1
ATOM 1438 C CA . ARG A 1 180 ? 4.377 6.404 16.499 1.00 88.50 180 ARG A CA 1
ATOM 1439 C C . ARG A 1 180 ? 4.477 6.482 18.023 1.00 88.50 180 ARG A C 1
ATOM 1441 O O . ARG A 1 180 ? 4.698 7.569 18.538 1.00 88.50 180 ARG A O 1
ATOM 1448 N N . GLN A 1 181 ? 4.480 5.334 18.706 1.00 88.31 181 GLN A N 1
ATOM 1449 C CA . GLN A 1 181 ? 4.653 5.267 20.165 1.00 88.31 181 GLN A CA 1
ATOM 1450 C C . GLN A 1 181 ? 5.940 5.950 20.627 1.00 88.31 181 GLN A C 1
ATOM 1452 O O . GLN A 1 181 ? 5.916 6.756 21.546 1.00 88.31 181 GLN A O 1
ATOM 1457 N N . ARG A 1 182 ? 7.069 5.683 19.950 1.00 89.75 182 ARG A N 1
ATOM 1458 C CA . ARG A 1 182 ? 8.327 6.371 20.273 1.00 89.75 182 ARG A CA 1
ATOM 1459 C C . ARG A 1 182 ? 8.206 7.884 20.131 1.00 89.75 182 ARG A C 1
ATOM 1461 O O . ARG A 1 182 ? 8.740 8.586 20.972 1.00 89.75 182 ARG A O 1
ATOM 1468 N N . ARG A 1 183 ? 7.548 8.380 19.076 1.00 86.69 183 ARG A N 1
ATOM 1469 C CA . ARG A 1 183 ? 7.363 9.824 18.865 1.00 86.69 183 ARG A CA 1
ATOM 1470 C C . ARG A 1 183 ? 6.508 10.453 19.959 1.00 86.69 183 ARG A C 1
ATOM 1472 O O . ARG A 1 183 ? 6.892 11.503 20.448 1.00 86.69 183 ARG A O 1
ATOM 1479 N N . GLU A 1 184 ? 5.414 9.812 20.359 1.00 85.12 184 GLU A N 1
ATOM 1480 C CA . GLU A 1 184 ? 4.573 10.291 21.465 1.00 85.12 184 GLU A CA 1
ATOM 1481 C C . GLU A 1 184 ? 5.364 10.371 22.778 1.00 85.12 184 GLU A C 1
ATOM 1483 O O . GLU A 1 184 ? 5.279 11.378 23.469 1.00 85.12 184 GLU A O 1
ATOM 1488 N N . SER A 1 185 ? 6.226 9.389 23.071 1.00 84.12 185 SER A N 1
ATOM 1489 C CA . SER A 1 185 ? 7.093 9.414 24.263 1.00 84.12 185 SER A CA 1
ATOM 1490 C C . SER A 1 185 ? 8.176 10.500 24.259 1.00 84.12 185 SER A C 1
ATOM 1492 O O . SER A 1 185 ? 8.744 10.769 25.307 1.00 84.12 185 SER A O 1
ATOM 1494 N N . TYR A 1 186 ? 8.514 11.090 23.108 1.00 79.56 186 TYR A N 1
ATOM 1495 C CA . TYR A 1 186 ? 9.447 12.227 23.047 1.00 79.56 186 TYR A CA 1
ATOM 1496 C C . TYR A 1 186 ? 8.753 13.578 23.272 1.00 79.56 186 TYR A C 1
ATOM 1498 O O . TYR A 1 186 ? 9.444 14.569 23.487 1.00 79.56 186 TYR A O 1
ATOM 1506 N N . PHE A 1 187 ? 7.423 13.630 23.157 1.00 76.69 187 PHE A N 1
ATOM 1507 C CA . PHE A 1 187 ? 6.641 14.871 23.144 1.00 76.69 187 PHE A CA 1
ATOM 1508 C C . PHE A 1 187 ? 5.711 15.046 24.356 1.00 76.69 187 PHE A C 1
ATOM 1510 O O . PHE A 1 187 ? 5.097 16.106 24.465 1.00 76.69 187 PHE A O 1
ATOM 1517 N N . GLY A 1 188 ? 5.584 14.039 25.226 1.00 63.41 188 GLY A N 1
ATOM 1518 C CA . GLY A 1 188 ? 4.823 14.097 26.482 1.00 63.41 188 GLY A CA 1
ATOM 1519 C C . GLY A 1 188 ? 5.740 14.103 27.690 1.00 63.41 188 GLY A C 1
ATOM 1520 O O . GLY A 1 188 ? 5.376 14.780 28.673 1.00 63.41 188 GLY A O 1
#

Mean predicted aligned error: 17.52 Å

Sequence (188 aa):
MRRRPSRFEGSITSTSTSTSTSTKDKGAATMTYDYRTERETEREEMFTIAEVEAILRRGLNRKRDSGEITRGELIDTARELGLEPREVERAIVEQRKLGAIEAAQEEYKAAKKRGFYRHLRAYLIINAALLLINLVSGGDLWFFYPLIGWGIGLAFHASNAFNPGQREIECGARRILRKRQRRESYFG